Protein AF-A0A364MS53-F1 (afdb_monomer)

Nearest PDB structures (foldseek):
  3zxp-assembly1_B  TM=2.705E-01  e=4.099E-01  Homo sapiens
  6qyb-assembly1_A  TM=4.727E-01  e=3.749E+00  Streptomyces lividans 1326
  7obq-assembly1_u  TM=2.825E-01  e=5.381E+00  Canis lupus familiaris

Mean predicted aligned error: 11.38 Å

pLDDT: mean 73.8, std 16.92, range [27.41, 96.0]

Radius of gyration: 19.87 Å; Cα contacts (8 Å, |Δi|>4): 181; chains: 1; bounding box: 49×47×52 Å

Secondary structure (DSSP, 8-state):
-GGGGTSTTTTHHHHHHHHHHH----HHHHHHHHHHHHHHTTTTSHHHHHHH-SSHHHHHHHHHHHHHHHHHHHHHHHHTTPPPSS-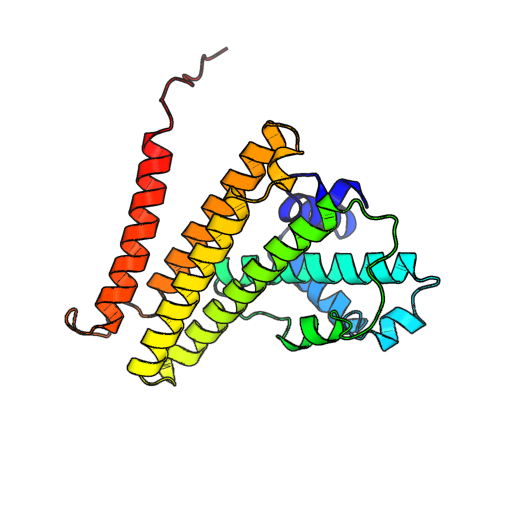THHHHTT--SSS--S-TTS-HHHHHHHHHHHHHHHHHHHHHHHHHHGGGS-HHHHHHHHHHHHHHHHHHHHHHHH-TTGGGS-HHHHHHHHHHHHHHHHHHHHHHHTSS-GGGS-TTSHHHHHHHHHHHHHHHHHHHHHHTS-S-------

Organism: Stemphylium lycopersici (NCBI:txid183478)

Structure (mmCIF, N/CA/C/O backbone):
data_AF-A0A364MS53-F1
#
_entry.id   AF-A0A364MS53-F1
#
loop_
_atom_site.group_PDB
_atom_site.id
_atom_site.type_symbol
_atom_site.label_atom_id
_atom_site.label_alt_id
_atom_site.label_comp_id
_atom_site.label_asym_id
_atom_site.label_entity_id
_atom_site.label_seq_id
_atom_site.pdbx_PDB_ins_code
_atom_site.Cartn_x
_atom_site.Cartn_y
_atom_site.Cartn_z
_atom_site.occupancy
_atom_site.B_iso_or_equiv
_atom_site.auth_seq_id
_atom_site.auth_comp_id
_atom_site.auth_asym_id
_atom_site.auth_atom_id
_atom_site.pdbx_PDB_model_num
ATOM 1 N N . MET A 1 1 ? 10.919 2.319 -20.430 1.00 33.06 1 MET A N 1
ATOM 2 C CA . MET A 1 1 ? 10.516 2.071 -19.022 1.00 33.06 1 MET A CA 1
ATOM 3 C C . MET A 1 1 ? 10.807 3.227 -18.056 1.00 33.06 1 MET A C 1
ATOM 5 O O . MET A 1 1 ? 10.171 3.265 -17.013 1.00 33.06 1 MET A O 1
ATOM 9 N N . ALA A 1 2 ? 11.671 4.202 -18.381 1.00 27.41 2 ALA A N 1
ATOM 10 C CA . ALA A 1 2 ? 11.909 5.382 -17.529 1.00 27.41 2 ALA A CA 1
ATOM 11 C C . ALA A 1 2 ? 10.668 6.287 -17.316 1.00 27.41 2 ALA A C 1
ATOM 13 O O . ALA A 1 2 ? 10.575 6.973 -16.306 1.00 27.41 2 ALA A O 1
ATOM 14 N N . LEU A 1 3 ? 9.684 6.228 -18.222 1.00 32.22 3 LEU A N 1
ATOM 15 C CA . LEU A 1 3 ? 8.417 6.974 -18.150 1.00 32.22 3 LEU A CA 1
ATOM 16 C C . LEU A 1 3 ? 7.393 6.411 -17.145 1.00 32.22 3 LEU A C 1
ATOM 18 O O . LEU A 1 3 ? 6.497 7.131 -16.722 1.00 32.22 3 LEU A O 1
ATOM 22 N N . LEU A 1 4 ? 7.531 5.149 -16.718 1.00 39.56 4 LEU A N 1
ATOM 23 C CA . LEU A 1 4 ? 6.570 4.507 -15.806 1.00 39.56 4 LEU A CA 1
ATOM 24 C C . LEU A 1 4 ? 6.715 4.955 -14.349 1.00 39.56 4 LEU A C 1
ATOM 26 O O . LEU A 1 4 ? 5.934 4.535 -13.508 1.00 39.56 4 LEU A O 1
ATOM 30 N N . LEU A 1 5 ? 7.717 5.773 -14.030 1.00 40.44 5 LEU A N 1
ATOM 31 C CA . LEU A 1 5 ? 7.972 6.230 -12.661 1.00 40.44 5 LEU A CA 1
ATOM 32 C C . LEU A 1 5 ? 7.772 7.734 -12.477 1.00 40.44 5 LEU A C 1
ATOM 34 O O . LEU A 1 5 ? 7.886 8.222 -11.357 1.00 40.44 5 LEU A O 1
ATOM 38 N N . THR A 1 6 ? 7.494 8.458 -13.563 1.00 38.25 6 THR A N 1
ATOM 39 C CA . THR A 1 6 ? 7.220 9.900 -13.560 1.00 38.25 6 THR A CA 1
ATOM 40 C C . THR A 1 6 ? 5.748 10.224 -13.822 1.00 38.25 6 THR A C 1
ATOM 42 O O . THR A 1 6 ? 5.336 11.363 -13.609 1.00 38.25 6 THR A O 1
ATOM 45 N N . GLN A 1 7 ? 4.934 9.249 -14.243 1.00 40.12 7 GLN A N 1
ATOM 46 C CA . GLN A 1 7 ? 3.496 9.435 -14.448 1.00 40.12 7 GLN A CA 1
ATOM 47 C C . GLN A 1 7 ? 2.660 8.962 -13.258 1.00 40.12 7 GLN A C 1
ATOM 49 O O . GLN A 1 7 ? 2.960 7.973 -12.596 1.00 40.12 7 GLN A O 1
ATOM 54 N N . ALA A 1 8 ? 1.602 9.724 -12.997 1.00 45.00 8 ALA A N 1
ATOM 55 C CA . ALA A 1 8 ? 0.791 9.682 -11.788 1.00 45.00 8 ALA A CA 1
ATOM 56 C C . ALA A 1 8 ? -0.105 8.440 -11.647 1.00 45.00 8 ALA A C 1
ATOM 58 O O . ALA A 1 8 ? -0.487 8.115 -10.530 1.00 45.00 8 ALA A O 1
ATOM 59 N N . ASP A 1 9 ? -0.331 7.688 -12.724 1.00 46.81 9 ASP A N 1
ATOM 60 C CA . ASP A 1 9 ? -1.195 6.503 -12.736 1.00 46.81 9 ASP A CA 1
ATOM 61 C C . ASP A 1 9 ? -0.411 5.215 -12.955 1.00 46.81 9 ASP A C 1
ATOM 63 O O . ASP A 1 9 ? -0.826 4.315 -13.663 1.00 46.81 9 ASP A O 1
ATOM 67 N N . THR A 1 10 ? 0.744 5.056 -12.316 1.00 54.16 10 THR A N 1
ATOM 68 C CA . THR A 1 10 ? 1.588 3.856 -12.490 1.00 54.16 10 THR A CA 1
ATOM 69 C C . THR A 1 10 ? 0.879 2.517 -12.259 1.00 54.16 10 THR A C 1
ATOM 71 O O . THR A 1 10 ? 1.421 1.493 -12.638 1.00 54.16 10 THR A O 1
ATOM 74 N N . VAL A 1 11 ? -0.274 2.506 -11.582 1.00 48.53 11 VAL A N 1
ATOM 75 C CA . VAL A 1 11 ? -1.070 1.298 -11.328 1.00 48.53 11 VAL A CA 1
ATOM 76 C C . VAL A 1 11 ? -2.100 1.112 -12.434 1.00 48.53 11 VAL A C 1
ATOM 78 O O . VAL A 1 11 ? -2.107 0.078 -13.090 1.00 48.53 11 VAL A O 1
ATOM 81 N N . GLU A 1 12 ? -2.918 2.131 -12.691 1.00 42.78 12 GLU A N 1
ATOM 82 C CA . GLU A 1 12 ? -3.954 2.093 -13.719 1.00 42.78 12 GLU A CA 1
ATOM 83 C C . GLU A 1 12 ? -3.362 2.139 -15.130 1.00 42.78 12 GLU A C 1
ATOM 85 O O . GLU A 1 12 ? -3.735 1.316 -15.943 1.00 42.78 12 GLU A O 1
ATOM 90 N N . SER A 1 13 ? -2.348 2.959 -15.415 1.00 51.47 13 SER A N 1
ATOM 91 C CA . SER A 1 13 ? -1.567 2.917 -16.660 1.00 51.47 13 SER A CA 1
ATOM 92 C C . SER A 1 13 ? -0.803 1.605 -16.849 1.00 51.47 13 SER A C 1
ATOM 94 O O . SER A 1 13 ? -0.694 1.138 -17.977 1.00 51.47 13 SER A O 1
ATOM 96 N N . PHE A 1 14 ? -0.280 0.984 -15.784 1.00 57.78 14 PHE A N 1
ATOM 97 C CA . PHE A 1 14 ? 0.359 -0.337 -15.885 1.00 57.78 14 PHE A CA 1
ATOM 98 C C . PHE A 1 14 ? -0.672 -1.419 -16.191 1.00 57.78 14 PHE A C 1
ATOM 100 O O . PHE A 1 14 ? -0.449 -2.231 -17.086 1.00 57.78 14 PHE A O 1
ATOM 107 N N . PHE A 1 15 ? -1.818 -1.398 -15.507 1.00 56.72 15 PHE A N 1
ATOM 108 C CA . PHE A 1 15 ? -2.914 -2.315 -15.785 1.00 56.72 15 PHE A CA 1
ATOM 109 C C . PHE A 1 15 ? -3.565 -2.059 -17.134 1.00 56.72 15 PHE A C 1
ATOM 111 O O . PHE A 1 15 ? -3.861 -3.028 -17.802 1.00 56.72 15 PHE A O 1
ATOM 118 N N . LEU A 1 16 ? -3.738 -0.817 -17.578 1.00 53.19 16 LEU A N 1
ATOM 119 C CA . LEU A 1 16 ? -4.253 -0.470 -18.904 1.00 53.19 16 LEU A CA 1
ATOM 120 C C . LEU A 1 16 ? -3.278 -0.918 -19.994 1.00 53.19 16 LEU A C 1
ATOM 122 O O . LEU A 1 16 ? -3.695 -1.563 -20.949 1.00 53.19 16 LEU A O 1
ATOM 126 N N . TYR A 1 17 ? -1.977 -0.678 -19.814 1.00 59.78 17 TYR A N 1
ATOM 127 C CA . TYR A 1 17 ? -0.942 -1.171 -20.724 1.00 59.78 17 TYR A CA 1
ATOM 128 C C . TYR A 1 17 ? -0.924 -2.705 -20.790 1.00 59.78 17 TYR A C 1
ATOM 130 O O . TYR A 1 17 ? -0.857 -3.295 -21.866 1.00 59.78 17 TYR A O 1
ATOM 138 N N . LEU A 1 18 ? -1.022 -3.387 -19.647 1.00 58.25 18 LEU A N 1
ATOM 139 C CA . LEU A 1 18 ? -1.103 -4.847 -19.610 1.00 58.25 18 LEU A CA 1
ATOM 140 C C . LEU A 1 18 ? -2.446 -5.377 -20.116 1.00 58.25 18 LEU A C 1
ATOM 142 O O . LEU A 1 18 ? -2.448 -6.409 -20.776 1.00 58.25 18 LEU A O 1
ATOM 146 N N . ALA A 1 19 ? -3.562 -4.698 -19.862 1.00 56.03 19 ALA A N 1
ATOM 147 C CA . ALA A 1 19 ? -4.896 -5.010 -20.380 1.00 56.03 19 ALA A CA 1
ATOM 148 C C . ALA A 1 19 ? -4.886 -4.988 -21.902 1.00 56.03 19 ALA A C 1
ATOM 150 O O . ALA A 1 19 ? -5.358 -5.926 -22.538 1.00 56.03 19 ALA A O 1
ATOM 151 N N . GLU A 1 20 ? -4.274 -3.954 -22.477 1.00 58.41 20 GLU A N 1
ATOM 152 C CA . GLU A 1 20 ? -4.077 -3.812 -23.915 1.00 58.41 20 GLU A CA 1
ATOM 153 C C . GLU A 1 20 ? -3.234 -4.967 -24.477 1.00 58.41 20 GLU A C 1
ATOM 155 O O . GLU A 1 20 ? -3.551 -5.517 -25.529 1.00 58.41 20 GLU A O 1
ATOM 160 N N . LYS A 1 21 ? -2.190 -5.400 -23.756 1.00 58.19 21 LYS A N 1
ATOM 161 C CA . LYS A 1 21 ? -1.308 -6.498 -24.194 1.00 58.19 21 LYS A CA 1
ATOM 162 C C . LYS A 1 21 ? -1.849 -7.905 -23.940 1.00 58.19 21 LYS A C 1
ATOM 164 O O . LYS A 1 21 ? -1.470 -8.823 -24.658 1.00 58.19 21 LYS A O 1
ATOM 169 N N . THR A 1 22 ? -2.707 -8.092 -22.941 1.00 54.53 22 THR A N 1
ATOM 170 C CA . THR A 1 22 ? -3.202 -9.412 -22.500 1.00 54.53 22 THR A CA 1
ATOM 171 C C . THR A 1 22 ? -4.686 -9.633 -22.796 1.00 54.53 22 THR A C 1
ATOM 173 O O . THR A 1 22 ? -5.200 -10.719 -22.550 1.00 54.53 22 THR A O 1
ATOM 176 N N . SER A 1 23 ? -5.384 -8.626 -23.336 1.00 59.06 23 SER A N 1
ATOM 177 C CA . SER A 1 23 ? -6.840 -8.614 -23.565 1.00 59.06 23 SER A CA 1
ATOM 178 C C . SER A 1 23 ? -7.694 -8.843 -22.306 1.00 59.06 23 SER A C 1
ATOM 180 O O . SER A 1 23 ? -8.895 -9.104 -22.401 1.00 59.06 23 SER A O 1
ATOM 182 N N . LEU A 1 24 ? -7.107 -8.730 -21.111 1.00 57.25 24 LEU A N 1
ATOM 183 C CA . LEU A 1 24 ? -7.812 -8.861 -19.838 1.00 57.25 24 LEU A CA 1
ATOM 184 C C . LEU A 1 24 ? -8.406 -7.506 -19.443 1.00 57.25 24 LEU A C 1
ATOM 186 O O . LEU A 1 24 ? -7.684 -6.530 -19.288 1.00 57.25 24 LEU A O 1
ATOM 190 N N . LYS A 1 25 ? -9.729 -7.437 -19.260 1.00 60.59 25 LYS A N 1
ATOM 191 C CA . LYS A 1 25 ? -10.441 -6.174 -18.973 1.00 60.59 25 LYS A CA 1
ATOM 192 C C . LYS A 1 25 ? -10.608 -5.861 -17.480 1.00 60.59 25 LYS A C 1
ATOM 194 O O . LYS A 1 25 ? -11.044 -4.768 -17.140 1.00 60.59 25 LYS A O 1
ATOM 199 N N . ALA A 1 26 ? -10.289 -6.803 -16.591 1.00 71.56 26 ALA A N 1
ATOM 200 C CA . ALA A 1 26 ? -10.480 -6.652 -15.148 1.00 71.56 26 ALA A CA 1
ATOM 201 C C . ALA A 1 26 ? -9.133 -6.410 -14.430 1.00 71.56 26 ALA A C 1
ATOM 203 O O . ALA A 1 26 ? -8.281 -7.304 -14.457 1.00 71.56 26 ALA A O 1
ATOM 204 N N . PRO A 1 27 ? -8.939 -5.268 -13.734 1.00 70.81 27 PRO A N 1
ATOM 205 C CA . PRO A 1 27 ? -7.700 -4.948 -13.009 1.00 70.81 27 PRO A CA 1
ATOM 206 C C . PRO A 1 27 ? -7.255 -6.033 -12.018 1.00 70.81 27 PRO A C 1
ATOM 208 O O . PRO A 1 27 ? -6.072 -6.348 -11.927 1.00 70.81 27 PRO A O 1
ATOM 211 N N . HIS A 1 28 ? -8.206 -6.668 -11.326 1.00 74.19 28 HIS A N 1
ATOM 212 C CA . HIS A 1 28 ? -7.922 -7.783 -10.422 1.00 74.19 28 HIS A CA 1
ATOM 213 C C . HIS A 1 28 ? -7.354 -9.011 -11.158 1.00 74.19 28 HIS A C 1
ATOM 215 O O . HIS A 1 28 ? -6.360 -9.588 -10.720 1.00 74.19 28 HIS A O 1
ATOM 221 N N . ALA A 1 29 ? -7.942 -9.387 -12.300 1.00 77.38 29 ALA A N 1
ATOM 222 C CA . ALA A 1 29 ? -7.478 -10.523 -13.098 1.00 77.38 29 ALA A CA 1
ATOM 223 C C . ALA A 1 29 ? -6.080 -10.271 -13.682 1.00 77.38 29 ALA A C 1
ATOM 225 O O . ALA A 1 29 ? -5.251 -11.177 -13.719 1.00 77.38 29 ALA A O 1
ATOM 226 N N . LEU A 1 30 ? -5.802 -9.028 -14.081 1.00 79.38 30 LEU A N 1
ATOM 227 C CA . LEU A 1 30 ? -4.478 -8.598 -14.526 1.00 79.38 30 LEU A CA 1
ATOM 228 C C . LEU A 1 30 ? -3.438 -8.703 -13.417 1.00 79.38 30 LEU A C 1
ATOM 230 O O . LEU A 1 30 ? -2.373 -9.277 -13.631 1.00 79.38 30 LEU A O 1
ATOM 234 N N . LEU A 1 31 ? -3.750 -8.189 -12.226 1.00 82.12 31 LEU A N 1
ATOM 235 C CA . LEU A 1 31 ? -2.864 -8.294 -11.072 1.00 82.12 31 LEU A CA 1
ATOM 236 C C . LEU A 1 31 ? -2.560 -9.754 -10.745 1.00 82.12 31 LEU A C 1
ATOM 238 O O . LEU A 1 31 ? -1.394 -10.118 -10.600 1.00 82.12 31 LEU A O 1
ATOM 242 N N . LEU A 1 32 ? -3.595 -10.594 -10.696 1.00 81.50 32 LEU A N 1
ATOM 243 C CA . LEU A 1 32 ? -3.448 -12.019 -10.431 1.00 81.50 32 LEU A CA 1
ATOM 244 C C . LEU A 1 32 ? -2.590 -12.709 -11.501 1.00 81.50 32 LEU A C 1
ATOM 246 O O . LEU A 1 32 ? -1.709 -13.495 -11.159 1.00 81.50 32 LEU A O 1
ATOM 250 N N . ALA A 1 33 ? -2.786 -12.379 -12.780 1.00 81.38 33 ALA A N 1
ATOM 251 C CA . ALA A 1 33 ? -1.977 -12.904 -13.876 1.00 81.38 33 ALA A CA 1
ATOM 252 C C . ALA A 1 33 ? -0.508 -12.460 -13.776 1.00 81.38 33 ALA A C 1
ATOM 254 O O . ALA A 1 33 ? 0.392 -13.284 -13.946 1.00 81.38 33 ALA A O 1
ATOM 255 N N . CYS A 1 34 ? -0.237 -11.192 -13.452 1.00 83.06 34 CYS A N 1
ATOM 256 C CA . CYS A 1 34 ? 1.124 -10.682 -13.265 1.00 83.06 34 CYS A CA 1
ATOM 257 C C . CYS A 1 34 ? 1.829 -11.359 -12.088 1.00 83.06 34 CYS A C 1
ATOM 259 O O . CYS A 1 34 ? 2.954 -11.838 -12.231 1.00 83.06 34 CYS A O 1
ATOM 261 N N . VAL A 1 35 ? 1.156 -11.437 -10.939 1.00 83.81 35 VAL A N 1
ATOM 262 C CA . VAL A 1 35 ? 1.663 -12.100 -9.731 1.00 83.81 35 VAL A CA 1
ATOM 263 C C . VAL A 1 35 ? 1.893 -13.590 -9.987 1.00 83.81 35 VAL A C 1
ATOM 265 O O . VAL A 1 35 ? 2.959 -14.116 -9.661 1.00 83.81 35 VAL A O 1
ATOM 268 N N . GLY A 1 36 ? 0.931 -14.267 -10.616 1.00 81.50 36 GLY A N 1
ATOM 269 C CA . GLY A 1 36 ? 1.019 -15.681 -10.975 1.00 81.50 36 GLY A CA 1
ATOM 270 C C . GLY A 1 36 ? 2.153 -15.963 -11.960 1.00 81.50 36 GLY A C 1
ATOM 271 O O . GLY A 1 36 ? 2.914 -16.911 -11.765 1.00 81.50 36 GLY A O 1
ATOM 272 N N . THR A 1 37 ? 2.341 -15.102 -12.963 1.00 84.00 37 THR A N 1
ATOM 273 C CA . THR A 1 37 ? 3.443 -15.211 -13.933 1.00 84.00 37 THR A CA 1
ATOM 274 C C . THR A 1 37 ? 4.793 -15.007 -13.251 1.00 84.00 37 THR A C 1
ATOM 276 O O . THR A 1 37 ? 5.683 -15.845 -13.384 1.00 84.00 37 THR A O 1
ATOM 279 N N . ALA A 1 38 ? 4.940 -13.942 -12.457 1.00 84.12 38 ALA A N 1
ATOM 280 C CA . ALA A 1 38 ? 6.167 -13.661 -11.714 1.00 84.12 38 ALA A CA 1
ATOM 281 C C . ALA A 1 38 ? 6.527 -14.787 -10.726 1.00 84.12 38 ALA A C 1
ATOM 283 O O . ALA A 1 38 ? 7.704 -15.100 -10.527 1.00 84.12 38 ALA A O 1
ATOM 284 N N . SER A 1 39 ? 5.517 -15.420 -10.126 1.00 81.81 39 SER A N 1
ATOM 285 C CA . SER A 1 39 ? 5.695 -16.556 -9.217 1.00 81.81 39 SER A CA 1
ATOM 286 C C . SER A 1 39 ? 6.081 -17.833 -9.966 1.00 81.81 39 SER A C 1
ATOM 288 O O . SER A 1 39 ? 7.029 -18.504 -9.565 1.00 81.81 39 SER A O 1
ATOM 290 N N . SER A 1 40 ? 5.418 -18.128 -11.089 1.00 81.62 40 SER A N 1
ATOM 291 C CA . SER A 1 40 ? 5.688 -19.306 -11.931 1.00 81.62 40 SER A CA 1
ATOM 292 C C . SER A 1 40 ? 7.092 -19.272 -12.531 1.00 81.62 40 SER A C 1
ATOM 294 O O . SER A 1 40 ? 7.804 -20.273 -12.525 1.00 81.62 40 SER A O 1
ATOM 296 N N . LEU A 1 41 ? 7.518 -18.091 -12.979 1.00 82.69 41 LEU A N 1
ATOM 297 C CA . LEU A 1 41 ? 8.870 -17.840 -13.471 1.00 82.69 41 LEU A CA 1
ATOM 298 C C . LEU A 1 41 ? 9.895 -17.671 -12.341 1.00 82.69 41 LEU A C 1
ATOM 300 O O . LEU A 1 41 ? 11.075 -17.490 -12.617 1.00 82.69 41 LEU A O 1
ATOM 304 N N . LYS A 1 42 ? 9.464 -17.710 -11.072 1.00 82.81 42 LYS A N 1
ATOM 305 C CA . LYS A 1 42 ? 10.313 -17.539 -9.884 1.00 82.81 42 LYS A CA 1
ATOM 306 C C . LYS A 1 42 ? 11.194 -16.283 -9.942 1.00 82.81 42 LYS A C 1
ATOM 308 O O . LYS A 1 42 ? 12.297 -16.273 -9.408 1.00 82.81 42 LYS A O 1
ATOM 313 N N . VAL A 1 43 ? 10.687 -15.202 -10.541 1.00 79.69 43 VAL A N 1
ATOM 314 C CA . VAL A 1 43 ? 11.425 -13.938 -10.777 1.00 79.69 43 VAL A CA 1
ATOM 315 C C . VAL A 1 43 ? 11.775 -13.216 -9.468 1.00 79.69 43 VAL A C 1
ATOM 317 O O . VAL A 1 43 ? 12.650 -12.358 -9.413 1.00 79.69 43 VAL A O 1
ATOM 320 N N . HIS A 1 44 ? 11.103 -13.586 -8.379 1.00 74.75 44 HIS A N 1
ATOM 321 C CA . HIS A 1 44 ? 11.424 -13.142 -7.027 1.00 74.75 44 HIS A CA 1
ATOM 322 C C . HIS A 1 44 ? 12.718 -13.765 -6.477 1.00 74.75 44 HIS A C 1
ATOM 324 O O . HIS A 1 44 ? 13.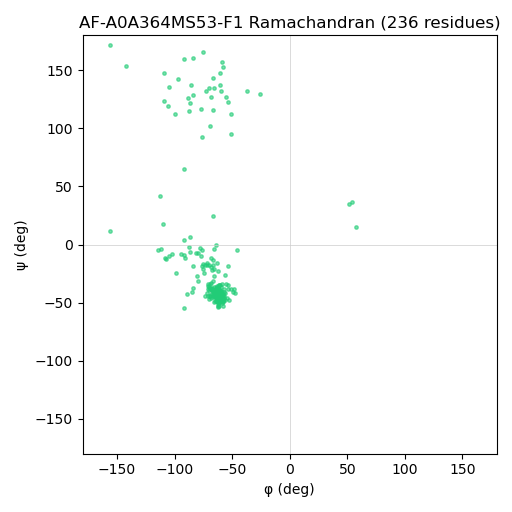275 -13.250 -5.509 1.00 74.75 44 HIS A O 1
ATOM 330 N N . LEU A 1 45 ? 13.205 -14.865 -7.064 1.00 79.12 45 LEU A N 1
ATOM 331 C CA . LEU A 1 45 ? 14.462 -15.499 -6.685 1.00 79.12 45 LEU A CA 1
ATOM 332 C C . LEU A 1 45 ? 15.613 -14.863 -7.461 1.00 79.12 45 LEU A C 1
ATOM 334 O O . LEU A 1 45 ? 15.742 -15.036 -8.673 1.00 79.12 45 LEU A O 1
ATOM 338 N N . ARG A 1 46 ? 16.517 -14.196 -6.741 1.00 77.38 46 ARG A N 1
ATOM 339 C CA . ARG A 1 46 ? 17.675 -13.513 -7.334 1.00 77.38 46 ARG A CA 1
ATOM 340 C C . ARG A 1 46 ? 18.551 -14.433 -8.192 1.00 77.38 46 ARG A C 1
ATOM 342 O O . ARG A 1 46 ? 19.100 -13.983 -9.192 1.00 77.38 46 ARG A O 1
ATOM 349 N N . SER A 1 47 ? 18.669 -15.713 -7.829 1.00 79.44 47 SER A N 1
ATOM 350 C CA . SER A 1 47 ? 19.403 -16.723 -8.607 1.00 79.44 47 SER A CA 1
ATOM 351 C C . SER A 1 47 ? 18.790 -16.960 -9.989 1.00 79.44 47 SER A C 1
ATOM 353 O O . SER A 1 47 ? 19.523 -17.032 -10.973 1.00 79.44 47 SER A O 1
ATOM 355 N N . VAL A 1 48 ? 17.460 -17.023 -10.073 1.00 80.38 48 VAL A N 1
ATOM 356 C CA . VAL A 1 48 ? 16.722 -17.203 -11.330 1.00 80.38 48 VAL A CA 1
ATOM 357 C C . VAL A 1 48 ? 16.851 -15.956 -12.196 1.00 80.38 48 VAL A C 1
ATOM 359 O O . VAL A 1 48 ? 17.166 -16.061 -13.381 1.00 80.38 48 VAL A O 1
ATOM 362 N N . THR A 1 49 ? 16.704 -14.773 -11.600 1.00 77.94 49 THR A N 1
ATOM 363 C CA . THR A 1 49 ? 16.867 -13.498 -12.307 1.00 77.94 49 THR A CA 1
ATOM 364 C C . THR A 1 49 ? 18.288 -13.335 -12.843 1.00 77.94 49 THR A C 1
ATOM 366 O O . THR A 1 49 ? 18.465 -13.007 -14.011 1.00 77.94 49 THR A O 1
ATOM 369 N N . ARG A 1 50 ? 19.313 -13.657 -12.042 1.00 81.81 50 ARG A N 1
ATOM 370 C CA . ARG A 1 50 ? 20.720 -13.615 -12.473 1.00 81.81 50 ARG A CA 1
ATOM 371 C C . ARG A 1 50 ? 21.013 -14.583 -13.622 1.00 81.81 50 ARG A C 1
ATOM 373 O O . ARG A 1 50 ? 21.789 -14.240 -14.501 1.00 81.81 50 ARG A O 1
ATOM 380 N N . ALA A 1 51 ? 20.409 -15.771 -13.617 1.00 82.44 51 ALA A N 1
ATOM 381 C CA . ALA A 1 51 ? 20.583 -16.751 -14.689 1.00 82.44 51 ALA A CA 1
ATOM 382 C C . ALA A 1 51 ? 19.833 -16.378 -15.983 1.00 82.44 51 ALA A C 1
ATOM 384 O O . ALA A 1 51 ? 20.217 -16.827 -17.058 1.00 82.44 51 ALA A O 1
ATOM 385 N N . SER A 1 52 ? 18.766 -15.578 -15.878 1.00 80.69 52 SER A N 1
ATOM 386 C CA . SER A 1 52 ? 17.874 -15.254 -17.002 1.00 80.69 52 SER A CA 1
ATOM 387 C C . SER A 1 52 ? 18.173 -13.897 -17.651 1.00 80.69 52 SER A C 1
ATOM 389 O O . SER A 1 52 ? 17.826 -13.682 -18.810 1.00 80.69 52 SER A O 1
ATOM 391 N N . CYS A 1 53 ? 18.790 -12.964 -16.922 1.00 80.81 53 CYS A N 1
ATOM 392 C CA . CYS A 1 53 ? 19.145 -11.641 -17.432 1.00 80.81 53 CYS A CA 1
ATOM 393 C C . CYS A 1 53 ? 20.503 -11.661 -18.144 1.00 80.81 53 CYS A C 1
ATOM 395 O O . CYS A 1 53 ? 21.475 -12.222 -17.648 1.00 80.81 53 CYS A O 1
ATOM 397 N N . SER A 1 54 ? 20.590 -10.984 -19.290 1.00 82.75 54 SER A N 1
ATOM 398 C CA . SER A 1 54 ? 21.822 -10.891 -20.085 1.00 82.75 54 SER A CA 1
ATOM 399 C C . SER A 1 54 ? 22.856 -9.934 -19.483 1.00 82.75 54 SER A C 1
ATOM 401 O O . SER A 1 54 ? 24.034 -10.016 -19.818 1.00 82.75 54 SER A O 1
ATOM 403 N N . ASN A 1 55 ? 22.429 -8.997 -18.630 1.00 81.81 55 ASN A N 1
ATOM 404 C CA . ASN A 1 55 ? 23.303 -8.028 -17.972 1.00 81.81 55 ASN A CA 1
ATOM 405 C C . ASN A 1 55 ? 22.689 -7.482 -16.664 1.00 81.81 55 ASN A C 1
ATOM 407 O O . ASN A 1 55 ? 21.517 -7.713 -16.348 1.00 81.81 55 ASN A O 1
ATOM 411 N N . ASN A 1 56 ? 23.493 -6.719 -15.917 1.00 79.38 56 ASN A N 1
ATOM 412 C CA . ASN A 1 56 ? 23.087 -6.105 -14.648 1.00 79.38 56 ASN A CA 1
ATOM 413 C C . ASN A 1 56 ? 21.990 -5.041 -14.810 1.00 79.38 56 ASN A C 1
ATOM 415 O O . ASN A 1 56 ? 21.206 -4.826 -13.889 1.00 79.38 56 ASN A O 1
ATOM 419 N N . GLU A 1 57 ? 21.904 -4.386 -15.968 1.00 78.06 57 GLU A N 1
ATOM 420 C CA . GLU A 1 57 ? 20.862 -3.391 -16.232 1.00 78.06 57 GLU A CA 1
ATOM 421 C C . GLU A 1 57 ? 19.480 -4.049 -16.335 1.00 78.06 57 GLU A C 1
ATOM 423 O O . GLU A 1 57 ? 18.530 -3.607 -15.691 1.00 78.06 57 GLU A O 1
ATOM 428 N N . GLN A 1 58 ? 19.372 -5.149 -17.082 1.00 74.81 58 GLN A N 1
ATOM 429 C CA . GLN A 1 58 ? 18.155 -5.954 -17.165 1.00 74.81 58 GLN A CA 1
ATOM 430 C C . GLN A 1 58 ? 17.768 -6.504 -15.793 1.00 74.81 58 GLN A C 1
ATOM 432 O O . GLN A 1 58 ? 16.599 -6.447 -15.420 1.00 74.81 58 GLN A O 1
ATOM 437 N N . MET A 1 59 ? 18.745 -6.969 -15.010 1.00 76.94 59 MET A N 1
ATOM 438 C CA . MET A 1 59 ? 18.503 -7.423 -13.641 1.00 76.94 59 MET A CA 1
ATOM 439 C C . MET A 1 59 ? 17.917 -6.302 -12.769 1.00 76.94 59 MET A C 1
ATOM 441 O O . MET A 1 59 ? 16.891 -6.504 -12.123 1.00 76.94 59 MET A O 1
ATOM 445 N N . ALA A 1 60 ? 18.497 -5.098 -12.813 1.00 74.44 60 ALA A N 1
ATOM 446 C CA . ALA A 1 60 ? 17.995 -3.939 -12.077 1.00 74.44 60 ALA A CA 1
ATOM 447 C C . ALA A 1 60 ? 16.581 -3.521 -12.528 1.00 74.44 60 ALA A C 1
ATOM 449 O O . ALA A 1 60 ? 15.745 -3.146 -11.703 1.00 74.44 60 ALA A O 1
ATOM 450 N N . GLN A 1 61 ? 16.279 -3.612 -13.827 1.00 76.00 61 GLN A N 1
ATOM 451 C CA . GLN A 1 61 ? 14.937 -3.352 -14.357 1.00 76.00 61 GLN A CA 1
ATOM 452 C C . GLN A 1 61 ? 13.914 -4.380 -13.860 1.00 76.00 61 GLN A C 1
ATOM 454 O O . GLN A 1 61 ? 12.804 -3.998 -13.485 1.00 76.00 61 GLN A O 1
ATOM 459 N N . VAL A 1 62 ? 14.286 -5.661 -13.810 1.00 78.50 62 VAL A N 1
ATOM 460 C CA . VAL A 1 62 ? 13.431 -6.726 -13.273 1.00 78.50 62 VAL A CA 1
ATOM 461 C C . VAL A 1 62 ? 13.190 -6.526 -11.777 1.00 78.50 62 VAL A C 1
ATOM 463 O O . VAL A 1 62 ? 12.038 -6.512 -11.352 1.00 78.50 62 VAL A O 1
ATOM 466 N N . GLU A 1 63 ? 14.233 -6.286 -10.979 1.00 78.31 63 GLU A N 1
ATOM 467 C CA . GLU A 1 63 ? 14.093 -6.004 -9.541 1.00 78.31 63 GLU A CA 1
ATOM 468 C C . GLU A 1 63 ? 13.171 -4.804 -9.290 1.00 78.31 63 GLU A C 1
ATOM 470 O O . GLU A 1 63 ? 12.299 -4.831 -8.416 1.00 78.31 63 GLU A O 1
ATOM 475 N N . ARG A 1 64 ? 13.309 -3.757 -10.106 1.00 78.81 64 ARG A N 1
ATOM 476 C CA . ARG A 1 64 ? 12.443 -2.584 -10.054 1.00 78.81 64 ARG A CA 1
ATOM 477 C C . ARG A 1 64 ? 10.990 -2.913 -10.382 1.00 78.81 64 ARG A C 1
ATOM 479 O O . ARG A 1 64 ? 10.101 -2.488 -9.645 1.00 78.81 64 ARG A O 1
ATOM 486 N N . ALA A 1 65 ? 10.744 -3.652 -11.461 1.00 81.25 65 ALA A N 1
ATOM 487 C CA . ALA A 1 65 ? 9.402 -4.077 -11.845 1.00 81.25 65 ALA A CA 1
ATOM 488 C C . ALA A 1 65 ? 8.755 -4.931 -10.744 1.00 81.25 65 ALA A C 1
ATOM 490 O O . ALA A 1 65 ? 7.592 -4.719 -10.408 1.00 81.25 65 ALA A O 1
ATOM 491 N N . MET A 1 66 ? 9.528 -5.819 -10.112 1.00 82.44 66 MET A N 1
ATOM 492 C CA . MET A 1 66 ? 9.064 -6.644 -8.996 1.00 82.44 66 MET A CA 1
ATOM 493 C C . MET A 1 66 ? 8.699 -5.810 -7.763 1.00 82.44 66 MET A C 1
ATOM 495 O O . MET A 1 66 ? 7.666 -6.062 -7.146 1.00 82.44 66 MET A O 1
ATOM 499 N N . ARG A 1 67 ? 9.479 -4.773 -7.427 1.00 83.12 67 ARG A N 1
ATOM 500 C CA . ARG A 1 67 ? 9.126 -3.834 -6.345 1.00 83.12 67 ARG A CA 1
ATOM 501 C C . ARG A 1 67 ? 7.857 -3.043 -6.660 1.00 83.12 67 ARG A C 1
ATOM 503 O O . ARG A 1 67 ? 7.028 -2.867 -5.775 1.00 83.12 67 ARG A O 1
ATOM 510 N N . ILE A 1 68 ? 7.674 -2.593 -7.903 1.00 83.50 68 ILE A N 1
ATOM 511 C CA . ILE A 1 68 ? 6.437 -1.911 -8.322 1.00 83.50 68 ILE A CA 1
ATOM 512 C C . ILE A 1 68 ? 5.241 -2.859 -8.202 1.00 83.50 68 ILE A C 1
ATOM 514 O O . ILE A 1 68 ? 4.233 -2.482 -7.608 1.00 83.50 68 ILE A O 1
ATOM 518 N N . LEU A 1 69 ? 5.364 -4.088 -8.712 1.00 84.94 69 LEU A N 1
ATOM 519 C CA . LEU A 1 69 ? 4.310 -5.097 -8.633 1.00 84.94 69 LEU A CA 1
ATOM 520 C C . LEU A 1 69 ? 3.949 -5.418 -7.178 1.00 84.94 69 LEU A C 1
ATOM 522 O O . LEU A 1 69 ? 2.769 -5.487 -6.854 1.00 84.94 69 LEU A O 1
ATOM 526 N N . TYR A 1 70 ? 4.944 -5.535 -6.295 1.00 86.25 70 TYR A N 1
ATOM 527 C CA . TYR A 1 70 ? 4.730 -5.670 -4.855 1.00 86.25 70 TYR A CA 1
ATOM 528 C C . TYR A 1 70 ? 3.936 -4.487 -4.289 1.00 86.25 70 TYR A C 1
ATOM 530 O O . TYR A 1 70 ? 2.936 -4.692 -3.609 1.00 86.25 70 TYR A O 1
ATOM 538 N N . CYS A 1 71 ? 4.330 -3.247 -4.598 1.00 87.50 71 CYS A N 1
ATOM 539 C CA . CYS A 1 71 ? 3.624 -2.065 -4.104 1.00 87.50 71 CYS A CA 1
ATOM 540 C C . CYS A 1 71 ? 2.157 -2.028 -4.539 1.00 87.50 71 CYS A C 1
ATOM 542 O O . CYS A 1 71 ? 1.287 -1.734 -3.721 1.00 87.50 71 CYS A O 1
ATOM 544 N N . ILE A 1 72 ? 1.899 -2.346 -5.810 1.00 85.56 72 ILE A N 1
ATOM 545 C CA . ILE A 1 72 ? 0.552 -2.425 -6.381 1.00 85.56 72 ILE A CA 1
ATOM 546 C C . ILE A 1 72 ? -0.258 -3.516 -5.691 1.00 85.56 72 ILE A C 1
ATOM 548 O O . ILE A 1 72 ? -1.390 -3.286 -5.280 1.00 85.56 72 ILE A O 1
ATOM 552 N N . GLU A 1 73 ? 0.317 -4.708 -5.566 1.00 86.56 73 GLU A N 1
ATOM 553 C CA . GLU A 1 73 ? -0.378 -5.854 -5.002 1.00 86.56 73 GLU A CA 1
ATOM 554 C C . GLU A 1 73 ? -0.772 -5.614 -3.543 1.00 86.56 73 GLU A C 1
ATOM 556 O O . GLU A 1 73 ? -1.902 -5.919 -3.174 1.00 86.56 73 GLU A O 1
ATOM 561 N N . LYS A 1 74 ? 0.093 -4.994 -2.729 1.00 87.94 74 LYS A N 1
ATOM 562 C CA . LYS A 1 74 ? -0.221 -4.705 -1.320 1.00 87.94 74 LYS A CA 1
ATOM 563 C C . LYS A 1 74 ? -1.267 -3.622 -1.127 1.00 87.94 74 LYS A C 1
ATOM 565 O O . LYS A 1 74 ? -2.160 -3.812 -0.302 1.00 87.94 74 LYS A O 1
ATOM 570 N N . SER A 1 75 ? -1.183 -2.513 -1.861 1.00 86.94 75 SER A N 1
ATOM 571 C CA . SER A 1 75 ? -2.209 -1.470 -1.761 1.00 86.94 75 SER A CA 1
ATOM 572 C C . SER A 1 75 ? -3.563 -1.984 -2.257 1.00 86.94 75 SER A C 1
ATOM 574 O O . SER A 1 75 ? -4.589 -1.731 -1.629 1.00 86.94 75 SER A O 1
ATOM 576 N N . TYR A 1 76 ? -3.566 -2.785 -3.327 1.00 85.12 76 TYR A N 1
ATOM 577 C CA . TYR A 1 76 ? -4.777 -3.408 -3.852 1.00 85.12 76 TYR A CA 1
ATOM 578 C C . TYR A 1 76 ? -5.362 -4.443 -2.882 1.00 85.12 76 TYR A C 1
ATOM 580 O O . TYR A 1 76 ? -6.565 -4.431 -2.629 1.00 85.12 76 TYR A O 1
ATOM 588 N N . ALA A 1 77 ? -4.529 -5.310 -2.300 1.00 85.19 77 ALA A N 1
ATOM 589 C CA . ALA A 1 77 ? -4.973 -6.298 -1.320 1.00 85.19 77 ALA A CA 1
ATOM 590 C C . ALA A 1 77 ? -5.618 -5.636 -0.096 1.00 85.19 77 ALA A C 1
ATOM 592 O O . ALA A 1 77 ? -6.651 -6.109 0.373 1.00 85.19 77 ALA A O 1
ATOM 593 N N . LEU A 1 78 ? -5.063 -4.514 0.380 1.00 88.06 78 LEU A N 1
ATOM 594 C CA . LEU A 1 78 ? -5.653 -3.748 1.476 1.00 88.06 78 LEU A CA 1
ATOM 595 C C . LEU A 1 78 ? -7.042 -3.203 1.104 1.00 88.06 78 LEU A C 1
ATOM 597 O O . LEU A 1 78 ? -8.008 -3.507 1.808 1.00 88.06 78 LEU A O 1
ATOM 601 N N . ARG A 1 79 ? -7.138 -2.482 -0.026 1.00 85.56 79 ARG A N 1
ATOM 602 C CA . ARG A 1 79 ? -8.375 -1.869 -0.549 1.00 85.56 79 ARG A CA 1
ATOM 603 C C . ARG A 1 79 ? -9.518 -2.870 -0.680 1.00 85.56 79 ARG A C 1
ATOM 605 O O . ARG A 1 79 ? -10.637 -2.622 -0.242 1.00 85.56 79 ARG A O 1
ATOM 612 N N . TRP A 1 80 ? -9.225 -4.020 -1.279 1.00 82.06 80 TRP A N 1
ATOM 613 C CA . TRP A 1 80 ? -10.217 -5.061 -1.557 1.00 82.06 80 TRP A CA 1
ATOM 614 C C . TRP A 1 80 ? -10.342 -6.098 -0.444 1.00 82.06 80 TRP A C 1
ATOM 616 O O . TRP A 1 80 ? -11.095 -7.057 -0.587 1.00 82.06 80 TRP A O 1
ATOM 626 N N . GLN A 1 81 ? -9.616 -5.912 0.662 1.00 77.38 81 GLN A N 1
ATOM 627 C CA . GLN A 1 81 ? -9.593 -6.828 1.804 1.00 77.38 81 GLN A CA 1
ATOM 628 C C . GLN A 1 81 ? -9.260 -8.275 1.408 1.00 77.38 81 GLN A C 1
ATOM 630 O O . GLN A 1 81 ? -9.793 -9.235 1.960 1.00 77.38 81 GLN A O 1
ATOM 635 N N . MET A 1 82 ? -8.373 -8.430 0.430 1.00 74.56 82 MET A N 1
ATOM 636 C CA . MET A 1 82 ? -7.946 -9.725 -0.077 1.00 74.56 82 MET A CA 1
ATOM 637 C C . MET A 1 82 ? -6.702 -10.234 0.649 1.00 74.56 82 MET A C 1
ATOM 639 O O . MET A 1 82 ? -5.908 -9.461 1.190 1.00 74.56 82 MET A O 1
ATOM 643 N N . PHE A 1 83 ? -6.475 -11.547 0.576 1.00 69.31 83 PHE A N 1
ATOM 644 C CA . PHE A 1 83 ? -5.222 -12.128 1.036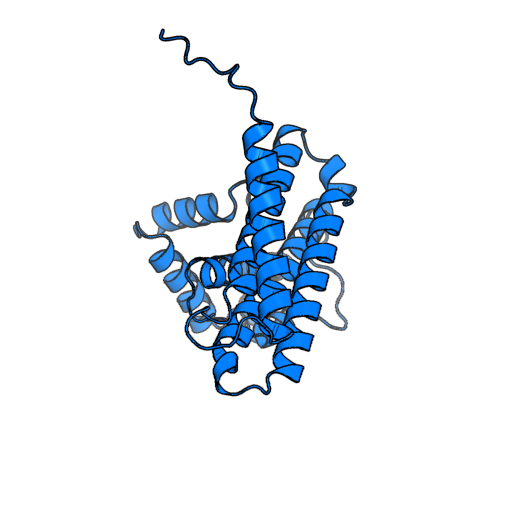 1.00 69.31 83 PHE A CA 1
ATOM 645 C C . PHE A 1 83 ? -4.057 -11.706 0.131 1.00 69.31 83 PHE A C 1
ATOM 647 O O . PHE A 1 83 ? -4.128 -11.908 -1.084 1.00 69.31 83 PHE A O 1
ATOM 654 N N . PRO A 1 84 ? -2.976 -11.152 0.707 1.00 69.94 84 PRO A N 1
ATOM 655 C CA . PRO A 1 84 ? -1.786 -10.828 -0.056 1.00 69.94 84 PRO A CA 1
ATOM 656 C C . PRO A 1 84 ? -1.111 -12.096 -0.595 1.00 69.94 84 PRO A C 1
ATOM 658 O O . PRO A 1 84 ? -0.885 -13.046 0.153 1.00 69.94 84 PRO A O 1
ATOM 661 N N . PHE A 1 85 ? -0.723 -12.085 -1.868 1.00 63.66 85 PHE A N 1
ATOM 662 C CA . PHE A 1 85 ? -0.092 -13.223 -2.543 1.00 63.66 85 PHE A CA 1
ATOM 663 C C . PHE A 1 85 ? 1.421 -13.296 -2.303 1.00 63.66 85 PHE A C 1
ATOM 665 O O . PHE A 1 85 ? 1.967 -14.385 -2.144 1.00 63.66 85 PHE A O 1
ATOM 672 N N . PHE A 1 86 ? 2.118 -12.154 -2.256 1.00 61.91 86 PHE A N 1
ATOM 673 C CA . PHE A 1 86 ? 3.554 -12.140 -1.948 1.00 61.91 86 PHE A CA 1
ATOM 674 C C . PHE A 1 86 ? 3.810 -12.168 -0.435 1.00 61.91 86 PHE A C 1
ATOM 676 O O . PHE A 1 86 ? 3.281 -11.335 0.303 1.00 61.91 86 PHE A O 1
ATOM 683 N N . SER A 1 87 ? 4.657 -13.077 0.049 1.00 62.44 87 SER A N 1
ATOM 684 C CA . SER A 1 87 ? 5.087 -13.072 1.452 1.00 62.44 87 SER A CA 1
ATOM 685 C C . SER A 1 87 ? 6.106 -11.953 1.718 1.00 62.44 87 SER A C 1
ATOM 687 O O . SER A 1 87 ? 6.696 -11.379 0.800 1.00 62.44 87 SER A O 1
ATOM 689 N N . LYS A 1 88 ? 6.352 -11.642 2.998 1.00 59.81 88 LYS A N 1
ATOM 690 C CA . LYS A 1 88 ? 7.402 -10.694 3.427 1.00 59.81 88 LYS A CA 1
ATOM 691 C C . LYS A 1 88 ? 8.799 -11.092 2.912 1.00 59.81 88 LYS A C 1
ATOM 693 O O . LYS A 1 88 ? 9.648 -10.227 2.704 1.00 59.81 88 LYS A O 1
ATOM 698 N N . GLU A 1 89 ? 9.020 -12.382 2.661 1.00 59.16 89 GLU A N 1
ATOM 699 C CA . GLU A 1 89 ? 10.283 -12.953 2.167 1.00 59.16 89 GLU A CA 1
ATOM 700 C C . GLU A 1 89 ? 10.621 -12.489 0.744 1.00 59.16 89 GLU A C 1
ATOM 702 O O . GLU A 1 89 ? 11.790 -12.455 0.367 1.00 59.16 89 GLU A O 1
ATOM 707 N N . PHE A 1 90 ? 9.618 -12.036 -0.012 1.00 62.59 90 PHE A N 1
ATOM 708 C CA . PHE A 1 90 ? 9.784 -11.451 -1.339 1.00 62.59 90 PHE A CA 1
ATOM 709 C C . PHE A 1 90 ? 10.650 -10.182 -1.336 1.00 62.59 90 PHE A C 1
ATOM 711 O O . PHE A 1 90 ? 11.398 -9.933 -2.275 1.00 62.59 90 PHE A O 1
ATOM 718 N N . LEU A 1 91 ? 10.574 -9.355 -0.286 1.00 58.59 91 LEU A N 1
ATOM 719 C CA . LEU A 1 91 ? 11.432 -8.168 -0.173 1.00 58.59 91 LEU A CA 1
ATOM 720 C C . LEU A 1 91 ? 12.840 -8.523 0.309 1.00 58.59 91 LEU A C 1
ATOM 722 O O . LEU A 1 91 ? 13.801 -7.866 -0.082 1.00 58.59 91 LEU A O 1
ATOM 726 N N . LEU A 1 92 ? 12.973 -9.569 1.128 1.00 54.28 92 LEU A N 1
ATOM 727 C CA . LEU A 1 92 ? 14.272 -10.055 1.596 1.00 54.28 92 LEU A CA 1
ATOM 728 C C . LEU A 1 92 ? 15.102 -10.638 0.446 1.00 54.28 92 LEU A C 1
ATOM 730 O O . LEU A 1 92 ? 16.318 -10.486 0.445 1.00 54.28 92 LEU A O 1
ATOM 734 N N . SER A 1 93 ? 14.462 -11.227 -0.568 1.00 52.69 93 SER A N 1
ATOM 735 C CA . SER A 1 93 ? 15.152 -11.674 -1.783 1.00 52.69 93 SER A CA 1
ATOM 736 C C . SER A 1 93 ? 15.534 -10.533 -2.740 1.00 52.69 93 SER A C 1
ATOM 738 O O . SER A 1 93 ? 16.394 -10.729 -3.600 1.00 52.69 93 SER A O 1
ATOM 740 N N . LEU A 1 94 ? 14.928 -9.348 -2.579 1.00 52.75 94 LEU A N 1
ATOM 741 C CA . LEU A 1 94 ? 15.149 -8.142 -3.393 1.00 52.75 94 LEU A CA 1
ATOM 742 C C . LEU A 1 94 ? 16.038 -7.083 -2.719 1.00 52.75 94 LEU A C 1
ATOM 744 O O . LEU A 1 94 ? 16.383 -6.091 -3.366 1.00 52.75 94 LEU A O 1
ATOM 748 N N . ASN A 1 95 ? 16.384 -7.248 -1.441 1.00 48.09 95 ASN A N 1
ATOM 749 C CA . ASN A 1 95 ? 17.319 -6.386 -0.723 1.00 48.09 95 ASN A CA 1
ATOM 750 C C . ASN A 1 95 ? 18.691 -7.071 -0.676 1.00 48.09 95 ASN A C 1
ATOM 752 O O . ASN A 1 95 ? 18.841 -8.080 0.013 1.00 48.09 95 ASN A O 1
ATOM 756 N N . PRO A 1 96 ? 19.717 -6.547 -1.364 1.00 45.12 96 PRO A N 1
ATOM 757 C CA . PRO A 1 96 ? 21.073 -6.989 -1.127 1.00 45.12 96 PRO A CA 1
ATOM 758 C C . PRO A 1 96 ? 21.542 -6.340 0.169 1.00 45.12 96 PRO A C 1
ATOM 760 O O . PRO A 1 96 ? 21.685 -5.124 0.242 1.00 45.12 96 PRO A O 1
ATOM 763 N N . THR A 1 97 ? 21.831 -7.137 1.188 1.00 40.22 97 THR A N 1
ATOM 764 C CA . THR A 1 97 ? 22.483 -6.631 2.397 1.00 40.22 97 THR A CA 1
ATOM 765 C C . THR A 1 97 ? 23.915 -6.144 2.147 1.00 40.22 97 THR A C 1
ATOM 767 O O . THR A 1 97 ? 24.491 -5.629 3.089 1.00 40.22 97 THR A O 1
ATOM 770 N N . ASN A 1 98 ? 24.500 -6.273 0.940 1.00 36.88 98 ASN A N 1
ATOM 771 C CA . ASN A 1 98 ? 25.915 -5.938 0.684 1.00 36.88 98 ASN A CA 1
ATOM 772 C C . ASN A 1 98 ? 26.315 -5.593 -0.778 1.00 36.88 98 ASN A C 1
ATOM 774 O O . ASN A 1 98 ? 27.509 -5.528 -1.049 1.00 36.88 98 ASN A O 1
ATOM 778 N N . ASP A 1 99 ? 25.397 -5.371 -1.729 1.00 37.91 99 ASP A N 1
ATOM 779 C CA . ASP A 1 99 ? 25.784 -5.087 -3.133 1.00 37.91 99 ASP A CA 1
ATOM 780 C C . ASP A 1 99 ? 25.510 -3.626 -3.538 1.00 37.91 99 ASP A C 1
ATOM 782 O O . ASP A 1 99 ? 24.545 -3.035 -3.043 1.00 37.91 99 ASP A O 1
ATOM 786 N N . PRO A 1 100 ? 26.336 -3.048 -4.439 1.00 39.31 100 PRO A N 1
ATOM 787 C CA . PRO A 1 100 ? 26.231 -1.655 -4.873 1.00 39.31 100 PRO A CA 1
ATOM 788 C C . PRO A 1 100 ? 24.860 -1.337 -5.495 1.00 39.31 100 PRO A C 1
ATOM 790 O O . PRO A 1 100 ? 24.161 -2.246 -5.956 1.00 39.31 100 PRO A O 1
ATOM 793 N N . PRO A 1 101 ? 24.456 -0.050 -5.491 1.00 44.94 101 PRO A N 1
ATOM 794 C CA . PRO A 1 101 ? 23.112 0.368 -5.866 1.00 44.94 101 PRO A CA 1
ATOM 795 C C . PRO A 1 101 ? 22.753 -0.069 -7.288 1.00 44.94 101 PRO A C 1
ATOM 797 O O . PRO A 1 101 ? 23.619 -0.238 -8.148 1.00 44.94 101 PRO A O 1
ATOM 800 N N . LEU A 1 102 ? 21.442 -0.247 -7.508 1.00 52.56 102 LEU A N 1
ATOM 801 C CA . LEU A 1 102 ? 20.831 -0.448 -8.823 1.00 52.56 102 LEU A CA 1
ATOM 802 C C . LEU A 1 102 ? 21.541 0.421 -9.866 1.00 52.56 102 LEU A C 1
ATOM 804 O O . LEU A 1 102 ? 21.724 1.606 -9.612 1.00 52.56 102 LEU A O 1
ATOM 808 N N . ALA A 1 103 ? 21.896 -0.183 -11.005 1.00 47.19 103 ALA A N 1
ATOM 809 C CA . ALA A 1 103 ? 22.591 0.437 -12.133 1.00 47.19 103 ALA A CA 1
ATOM 810 C C . ALA A 1 103 ? 22.376 1.963 -12.246 1.00 47.19 103 ALA A C 1
ATOM 812 O O . ALA A 1 103 ? 21.227 2.412 -12.290 1.00 47.19 103 ALA A O 1
ATOM 813 N N . ASP A 1 104 ? 23.485 2.707 -12.371 1.00 47.31 104 ASP A N 1
ATOM 814 C CA . ASP A 1 104 ? 23.659 4.180 -12.442 1.00 47.31 104 ASP A CA 1
ATOM 815 C C . ASP A 1 104 ? 22.709 4.956 -13.386 1.00 47.31 104 ASP A C 1
ATOM 817 O O . ASP A 1 104 ? 22.720 6.183 -13.441 1.00 47.31 104 ASP A O 1
ATOM 821 N N . ASN A 1 105 ? 21.860 4.262 -14.141 1.00 48.16 105 ASN A N 1
ATOM 822 C CA . ASN A 1 105 ? 21.039 4.818 -15.210 1.00 48.16 105 ASN A CA 1
ATOM 823 C C . ASN A 1 105 ? 19.615 5.203 -14.762 1.00 48.16 105 ASN A C 1
ATOM 825 O O . ASN A 1 105 ? 18.864 5.793 -15.542 1.00 48.16 105 ASN A O 1
ATOM 829 N N . ALA A 1 106 ? 19.190 4.856 -13.540 1.00 51.78 106 ALA A N 1
ATOM 830 C CA . ALA A 1 106 ? 17.904 5.309 -13.007 1.00 51.78 106 ALA A CA 1
ATOM 831 C C . ALA A 1 106 ? 18.074 6.667 -12.303 1.00 51.78 106 ALA A C 1
ATOM 833 O O . ALA A 1 106 ? 18.884 6.763 -11.385 1.00 51.78 106 ALA A O 1
ATOM 834 N N . PRO A 1 107 ? 17.290 7.707 -12.652 1.00 59.44 107 PRO A N 1
ATOM 835 C CA . PRO A 1 107 ? 17.395 8.985 -11.959 1.00 59.44 107 PRO A CA 1
ATOM 836 C C . PRO A 1 107 ? 17.090 8.783 -10.471 1.00 59.44 107 PRO A C 1
ATOM 838 O O . PRO A 1 107 ? 16.090 8.143 -10.139 1.00 59.44 107 PRO A O 1
ATOM 841 N N . ALA A 1 108 ? 17.931 9.329 -9.586 1.00 57.59 108 ALA A N 1
ATOM 842 C CA . ALA A 1 108 ? 17.850 9.161 -8.127 1.00 57.59 108 ALA A CA 1
ATOM 843 C C . ALA A 1 108 ? 16.432 9.408 -7.568 1.00 57.59 108 ALA A C 1
ATOM 845 O O . ALA A 1 108 ? 15.925 8.636 -6.753 1.00 57.59 108 ALA A O 1
ATOM 846 N N . ILE A 1 109 ? 15.743 10.401 -8.140 1.00 57.56 109 ILE A N 1
ATOM 847 C CA . ILE A 1 109 ? 14.336 10.762 -7.903 1.00 57.56 109 ILE A CA 1
ATOM 848 C C . ILE A 1 109 ? 13.402 9.545 -7.938 1.00 57.56 109 ILE A C 1
ATOM 850 O O . ILE A 1 109 ? 12.490 9.373 -7.136 1.00 57.56 109 ILE A O 1
ATOM 854 N N . SER A 1 110 ? 13.648 8.663 -8.892 1.00 67.00 110 SER A N 1
ATOM 855 C CA . SER A 1 110 ? 12.792 7.546 -9.237 1.00 67.00 110 SER A CA 1
ATOM 856 C C . SER A 1 110 ? 13.036 6.310 -8.355 1.00 67.00 110 SER A C 1
ATOM 858 O O . SER A 1 110 ? 12.194 5.408 -8.303 1.00 67.00 110 SER A O 1
ATOM 860 N N . LEU A 1 111 ? 14.182 6.244 -7.673 1.00 71.50 111 LEU A N 1
ATOM 861 C CA . LEU A 1 111 ? 14.493 5.203 -6.692 1.00 71.50 111 LEU A CA 1
ATOM 862 C C . LEU A 1 111 ? 13.921 5.561 -5.316 1.00 71.50 111 LEU A C 1
ATOM 864 O O . LEU A 1 111 ? 13.342 4.703 -4.654 1.00 71.50 111 LEU A O 1
ATOM 868 N N . GLU A 1 112 ? 14.014 6.828 -4.919 1.00 74.44 112 GLU A N 1
ATOM 869 C CA . GLU A 1 112 ? 13.502 7.296 -3.630 1.00 74.44 112 GLU A CA 1
ATOM 870 C C . GLU A 1 112 ? 11.968 7.258 -3.564 1.00 74.44 112 GLU A C 1
ATOM 872 O O . GLU A 1 112 ? 11.394 6.742 -2.604 1.00 74.44 112 GLU A O 1
ATOM 877 N N . LEU A 1 113 ? 11.283 7.672 -4.637 1.00 77.50 113 LEU A N 1
ATOM 878 C CA . LEU A 1 113 ? 9.824 7.525 -4.741 1.00 77.50 113 LEU A CA 1
ATOM 879 C C . LEU A 1 113 ? 9.380 6.059 -4.662 1.00 77.50 113 LEU A C 1
ATOM 881 O O . LEU A 1 113 ? 8.345 5.744 -4.071 1.00 77.50 113 LEU A O 1
ATOM 885 N N . LEU A 1 114 ? 10.165 5.144 -5.237 1.00 80.38 114 LEU A N 1
ATOM 886 C CA . LEU A 1 114 ? 9.896 3.713 -5.127 1.00 80.38 114 LEU A CA 1
ATOM 887 C C . LEU A 1 114 ? 10.096 3.224 -3.688 1.00 80.38 114 LEU A C 1
ATOM 889 O O . LEU A 1 114 ? 9.293 2.425 -3.216 1.00 80.38 114 LEU A O 1
ATOM 893 N N . HIS A 1 115 ? 11.109 3.724 -2.979 1.00 83.12 115 HIS A N 1
ATOM 894 C CA . HIS A 1 115 ? 11.335 3.394 -1.573 1.00 83.12 115 HIS A CA 1
ATOM 895 C C . HIS A 1 115 ? 10.144 3.796 -0.692 1.00 83.12 115 HIS A C 1
ATOM 897 O O . HIS A 1 115 ? 9.627 2.960 0.048 1.00 83.12 115 HIS A O 1
ATOM 903 N N . ILE A 1 116 ? 9.632 5.022 -0.848 1.00 83.50 116 ILE A N 1
ATOM 904 C CA . ILE A 1 116 ? 8.433 5.506 -0.137 1.00 83.50 116 ILE A CA 1
ATOM 905 C C . ILE A 1 116 ? 7.224 4.604 -0.404 1.00 83.50 116 ILE A C 1
ATOM 907 O O . ILE A 1 116 ? 6.451 4.285 0.501 1.00 83.50 116 ILE A O 1
ATOM 911 N N . ARG A 1 117 ? 7.050 4.159 -1.652 1.00 85.44 117 ARG A N 1
ATOM 912 C CA . ARG A 1 117 ? 5.956 3.249 -2.016 1.00 85.44 117 ARG A CA 1
ATOM 913 C C . ARG A 1 117 ? 6.127 1.861 -1.403 1.00 85.44 117 ARG A C 1
ATOM 915 O O . ARG A 1 117 ? 5.140 1.276 -0.968 1.00 85.44 117 ARG A O 1
ATOM 922 N N . VAL A 1 118 ? 7.356 1.348 -1.330 1.00 86.94 118 VAL A N 1
ATOM 923 C CA . VAL A 1 118 ? 7.654 0.058 -0.687 1.00 86.94 118 VAL A CA 1
ATOM 924 C C . VAL A 1 118 ? 7.371 0.118 0.815 1.00 86.94 118 VAL A C 1
ATOM 926 O O . VAL A 1 118 ? 6.807 -0.833 1.355 1.00 86.94 118 VAL A O 1
ATOM 929 N N . GLN A 1 119 ? 7.696 1.231 1.480 1.00 89.75 119 GLN A N 1
ATOM 930 C CA . GLN A 1 119 ? 7.355 1.444 2.891 1.00 89.75 119 GLN A CA 1
ATOM 931 C C . GLN A 1 119 ? 5.838 1.379 3.112 1.00 89.75 119 GLN A C 1
ATOM 933 O O . GLN A 1 119 ? 5.374 0.596 3.938 1.00 89.75 119 GLN A O 1
ATOM 938 N N . TYR A 1 120 ? 5.058 2.116 2.315 1.00 92.44 120 TYR A N 1
ATOM 939 C CA . TYR A 1 120 ? 3.594 2.056 2.374 1.00 92.44 120 TYR A CA 1
ATOM 940 C C . TYR A 1 120 ? 3.054 0.642 2.148 1.00 92.44 120 TYR A C 1
ATOM 942 O O . TYR A 1 120 ? 2.212 0.154 2.899 1.00 92.44 120 TYR A O 1
ATOM 950 N N . ALA A 1 121 ? 3.566 -0.047 1.129 1.00 90.69 121 ALA A N 1
ATOM 951 C CA . ALA A 1 121 ? 3.171 -1.409 0.806 1.00 90.69 121 ALA A CA 1
ATOM 952 C C . ALA A 1 121 ? 3.470 -2.391 1.950 1.00 90.69 121 ALA A C 1
ATOM 954 O O . ALA A 1 121 ? 2.705 -3.325 2.189 1.00 90.69 121 ALA A O 1
ATOM 955 N N . HIS A 1 122 ? 4.562 -2.174 2.687 1.00 90.62 122 HIS A N 1
ATOM 956 C CA . HIS A 1 122 ? 4.861 -2.943 3.890 1.00 90.62 122 HIS A CA 1
ATOM 957 C C . HIS A 1 122 ? 3.824 -2.709 4.991 1.00 90.62 122 HIS A C 1
ATOM 959 O O . HIS A 1 122 ? 3.318 -3.675 5.557 1.00 90.62 122 HIS A O 1
ATOM 965 N N . ILE A 1 123 ? 3.448 -1.453 5.234 1.00 93.56 123 ILE A N 1
ATOM 966 C CA . ILE A 1 123 ? 2.400 -1.115 6.201 1.00 93.56 123 ILE A CA 1
ATOM 967 C C . ILE A 1 123 ? 1.065 -1.762 5.796 1.00 93.56 123 ILE A C 1
ATOM 969 O O . ILE A 1 123 ? 0.407 -2.388 6.625 1.00 93.56 123 ILE A O 1
ATOM 973 N N . CYS A 1 124 ? 0.699 -1.712 4.509 1.00 92.88 124 CYS A N 1
ATOM 974 C CA . CYS A 1 124 ? -0.504 -2.369 3.982 1.00 92.88 124 CYS A CA 1
ATOM 975 C C . CYS A 1 124 ? -0.517 -3.878 4.268 1.00 92.88 124 CYS A C 1
ATOM 977 O O . CYS A 1 124 ? -1.532 -4.422 4.703 1.00 92.88 124 CYS A O 1
ATOM 979 N N . LEU A 1 125 ? 0.620 -4.553 4.057 1.00 90.62 125 LEU A N 1
ATOM 980 C CA . LEU A 1 125 ? 0.775 -5.972 4.375 1.00 90.62 125 LEU A CA 1
ATOM 981 C C . LEU A 1 125 ? 0.555 -6.239 5.870 1.00 90.62 125 LEU A C 1
ATOM 983 O O . LEU A 1 125 ? -0.145 -7.188 6.214 1.00 90.62 125 LEU A O 1
ATOM 987 N N . GLN A 1 126 ? 1.131 -5.416 6.747 1.00 91.62 126 GLN A N 1
ATOM 988 C CA . GLN A 1 126 ? 0.989 -5.585 8.193 1.00 91.62 126 GLN A CA 1
ATOM 989 C C . GLN A 1 126 ? -0.455 -5.367 8.659 1.00 91.62 126 GLN A C 1
ATOM 991 O O . GLN A 1 126 ? -0.937 -6.138 9.483 1.00 91.62 126 GLN A O 1
ATOM 996 N N . ILE A 1 127 ? -1.176 -4.391 8.094 1.00 92.12 127 ILE A N 1
ATOM 997 C CA . ILE A 1 127 ? -2.607 -4.191 8.378 1.00 92.12 127 ILE A CA 1
ATOM 998 C C . ILE A 1 127 ? -3.418 -5.424 7.949 1.00 92.12 127 ILE A C 1
ATOM 1000 O O . ILE A 1 127 ? -4.247 -5.916 8.713 1.00 92.12 127 ILE A O 1
ATOM 1004 N N . ALA A 1 128 ? -3.157 -5.964 6.753 1.00 88.62 128 ALA A N 1
ATOM 1005 C CA . ALA A 1 128 ? -3.838 -7.165 6.265 1.00 88.62 128 ALA A CA 1
ATOM 1006 C C . ALA A 1 128 ? -3.549 -8.403 7.137 1.00 88.62 128 ALA A C 1
ATOM 1008 O O . ALA A 1 128 ? -4.450 -9.194 7.416 1.00 88.62 128 ALA A O 1
ATOM 1009 N N . GLN A 1 129 ? -2.306 -8.563 7.601 1.00 87.31 129 GLN A N 1
ATOM 1010 C CA . GLN A 1 129 ? -1.917 -9.635 8.523 1.00 87.31 129 GLN A CA 1
ATOM 1011 C C . GLN A 1 129 ? -2.576 -9.479 9.893 1.00 87.31 129 GLN A C 1
ATOM 1013 O O . GLN A 1 129 ? -3.076 -10.460 10.438 1.00 87.31 129 GLN A O 1
ATOM 1018 N N . LEU A 1 130 ? -2.617 -8.253 10.421 1.00 88.00 130 LEU A N 1
ATOM 1019 C CA . LEU A 1 130 ? -3.240 -7.964 11.705 1.00 88.00 130 LEU A CA 1
ATOM 1020 C C . LEU A 1 130 ? -4.730 -8.301 11.680 1.00 88.00 130 LEU A C 1
ATOM 1022 O O . LEU A 1 130 ? -5.203 -8.956 12.599 1.00 88.00 130 LEU A O 1
ATOM 1026 N N . ARG A 1 131 ? -5.436 -7.955 10.593 1.00 85.56 131 ARG A N 1
ATOM 1027 C CA . ARG A 1 131 ? -6.848 -8.318 10.396 1.00 85.56 131 ARG A CA 1
ATOM 1028 C C . ARG A 1 131 ? -7.081 -9.830 10.454 1.00 85.56 131 ARG A C 1
ATOM 1030 O O . ARG A 1 131 ? -8.080 -10.262 11.010 1.00 85.56 131 ARG A O 1
ATOM 1037 N N . LYS A 1 132 ? -6.168 -10.638 9.908 1.00 81.50 132 LYS A N 1
ATOM 1038 C CA . LYS A 1 132 ? -6.264 -12.105 9.978 1.00 81.50 132 LYS A CA 1
ATOM 1039 C C . LYS A 1 132 ? -6.053 -12.632 11.403 1.00 81.50 132 LYS A C 1
ATOM 1041 O O . LYS A 1 132 ? -6.642 -13.638 11.769 1.00 81.50 132 LYS A O 1
ATOM 1046 N N . ALA A 1 133 ? -5.196 -11.973 12.176 1.00 81.19 133 ALA A N 1
ATOM 1047 C CA . ALA A 1 133 ? -4.795 -12.422 13.504 1.00 81.19 133 ALA A CA 1
ATOM 1048 C C . ALA A 1 133 ? -5.728 -11.941 14.631 1.00 81.19 133 ALA A C 1
ATOM 1050 O O . ALA A 1 133 ? -5.477 -12.283 15.785 1.00 81.19 133 ALA A O 1
ATOM 1051 N N . VAL A 1 134 ? -6.769 -11.150 14.333 1.00 80.88 134 VAL A N 1
ATOM 1052 C CA . VAL A 1 134 ? -7.672 -10.563 15.347 1.00 80.88 134 VAL A CA 1
ATOM 1053 C C . VAL A 1 134 ? -8.261 -11.631 16.260 1.00 80.88 134 VAL A C 1
ATOM 1055 O O . VAL A 1 134 ? -8.189 -11.482 17.475 1.00 80.88 134 VAL A O 1
ATOM 1058 N N . ASP A 1 135 ? -8.749 -12.732 15.686 1.00 70.25 135 ASP A N 1
ATOM 1059 C CA . ASP A 1 135 ? -9.395 -13.812 16.442 1.00 70.25 135 ASP A CA 1
ATOM 1060 C C . ASP A 1 135 ? -8.410 -14.612 17.321 1.00 70.25 135 ASP A C 1
ATOM 1062 O O . ASP A 1 135 ? -8.817 -15.310 18.247 1.00 70.25 135 ASP A O 1
ATOM 1066 N N . GLU A 1 136 ? -7.104 -14.509 17.052 1.00 70.69 136 GLU A N 1
ATOM 1067 C CA . GLU A 1 136 ? -6.045 -15.296 17.700 1.00 70.69 136 GLU A CA 1
ATOM 1068 C C . GLU A 1 136 ? -5.192 -14.469 18.685 1.00 70.69 136 GLU A C 1
ATOM 1070 O O . GLU A 1 136 ? -4.414 -15.030 19.461 1.00 70.69 136 GLU A O 1
ATOM 1075 N N . THR A 1 137 ? -5.309 -13.136 18.672 1.00 74.38 137 THR A N 1
ATOM 1076 C CA . THR A 1 137 ? -4.391 -12.229 19.383 1.00 74.38 137 THR A CA 1
ATOM 1077 C C . THR A 1 137 ? -5.022 -11.650 20.648 1.00 74.38 137 THR A C 1
ATOM 1079 O O . THR A 1 137 ? -6.141 -11.147 20.636 1.00 74.38 137 THR A O 1
ATOM 1082 N N . ALA A 1 138 ? -4.273 -11.631 21.755 1.00 74.06 138 ALA A N 1
ATOM 1083 C CA . ALA A 1 138 ? -4.710 -10.962 22.981 1.00 74.06 138 ALA A CA 1
ATOM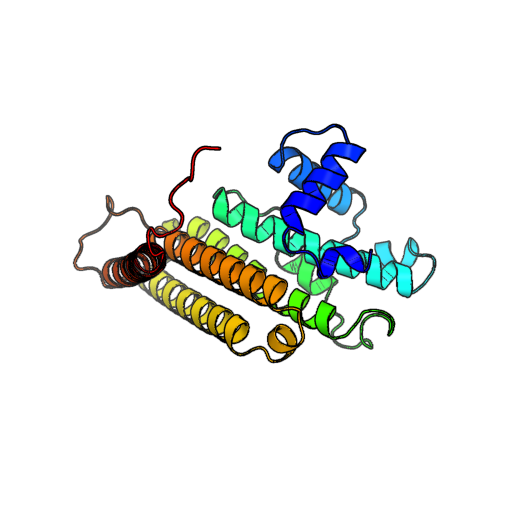 1084 C C . ALA A 1 138 ? -4.940 -9.448 22.761 1.00 74.06 138 ALA A C 1
ATOM 1086 O O . ALA A 1 138 ? -4.100 -8.775 22.159 1.00 74.06 138 ALA A O 1
ATOM 1087 N N . SER A 1 139 ? -6.027 -8.901 23.325 1.00 72.88 139 SER A N 1
ATOM 1088 C CA . SER A 1 139 ? -6.471 -7.498 23.149 1.00 72.88 139 SER A CA 1
ATOM 1089 C C . SER A 1 139 ? -5.365 -6.452 23.402 1.00 72.88 139 SER A C 1
ATOM 1091 O O . SER A 1 139 ? -5.215 -5.496 22.642 1.00 72.88 139 SER A O 1
ATOM 1093 N N . THR A 1 140 ? -4.494 -6.662 24.397 1.00 74.75 140 THR A N 1
ATOM 1094 C CA . THR A 1 140 ? -3.365 -5.755 24.694 1.00 74.75 140 THR A CA 1
ATOM 1095 C C . THR A 1 140 ? -2.267 -5.773 23.628 1.00 74.75 140 THR A C 1
ATOM 1097 O O . THR A 1 140 ? -1.703 -4.728 23.304 1.00 74.75 140 THR A O 1
ATOM 1100 N N . CYS A 1 141 ? -1.969 -6.941 23.054 1.00 81.94 141 CYS A N 1
ATOM 1101 C CA . CYS A 1 141 ? -1.018 -7.074 21.950 1.00 81.94 141 CYS A CA 1
ATOM 1102 C C . CYS A 1 141 ? -1.593 -6.473 20.660 1.00 81.94 141 CYS A C 1
ATOM 1104 O O . CYS A 1 141 ? -0.886 -5.777 19.932 1.00 81.94 141 CYS A O 1
ATOM 1106 N N . LEU A 1 142 ? -2.893 -6.671 20.425 1.00 85.50 142 LEU A N 1
ATOM 1107 C CA . LEU A 1 142 ? -3.616 -6.083 19.303 1.00 85.50 142 LEU A CA 1
ATOM 1108 C C . LEU A 1 142 ? -3.596 -4.548 19.358 1.00 85.50 142 LEU A C 1
ATOM 1110 O O . LEU A 1 142 ? -3.247 -3.915 18.362 1.00 85.50 142 LEU A O 1
ATOM 1114 N N . LEU A 1 143 ? -3.875 -3.955 20.525 1.00 87.12 143 LEU A N 1
ATOM 1115 C CA . LEU A 1 143 ? -3.797 -2.506 20.729 1.00 87.12 143 LEU A CA 1
ATOM 1116 C C . LEU A 1 143 ? -2.394 -1.963 20.423 1.00 87.12 143 LEU A C 1
ATOM 1118 O O . LEU A 1 143 ? -2.260 -1.018 19.649 1.00 87.12 143 LEU A O 1
ATOM 1122 N N . GLY A 1 144 ? -1.343 -2.594 20.959 1.00 89.69 144 GLY A N 1
ATOM 1123 C CA . GLY A 1 144 ? 0.040 -2.186 20.685 1.00 89.69 144 GLY A CA 1
ATOM 1124 C C . GLY A 1 144 ? 0.382 -2.206 19.191 1.00 89.69 144 GLY A C 1
ATOM 1125 O O . GLY A 1 144 ? 0.978 -1.257 18.677 1.00 89.69 144 GLY A O 1
ATOM 1126 N N . ASN A 1 145 ? -0.059 -3.243 18.474 1.00 91.12 145 ASN A N 1
ATOM 1127 C CA . ASN A 1 145 ? 0.148 -3.361 17.030 1.00 91.12 145 ASN A CA 1
ATOM 1128 C C . ASN A 1 145 ? -0.618 -2.284 16.243 1.00 91.12 145 ASN A C 1
ATOM 1130 O O . ASN A 1 145 ? -0.075 -1.722 15.292 1.00 91.12 145 ASN A O 1
ATOM 1134 N N . ILE A 1 146 ? -1.855 -1.966 16.640 1.00 92.50 146 ILE A N 1
ATOM 1135 C CA . ILE A 1 146 ? -2.660 -0.909 16.009 1.00 92.50 146 ILE A CA 1
ATOM 1136 C C . ILE A 1 146 ? -1.978 0.449 16.166 1.00 92.50 146 ILE A C 1
ATOM 1138 O O . ILE A 1 146 ? -1.760 1.139 15.170 1.00 92.50 146 ILE A O 1
ATOM 1142 N N . THR A 1 147 ? -1.584 0.815 17.388 1.00 92.06 147 THR A N 1
ATOM 1143 C CA . THR A 1 147 ? -0.916 2.095 17.663 1.00 92.06 147 THR A CA 1
ATOM 1144 C C . THR A 1 147 ? 0.420 2.200 16.926 1.00 92.06 147 THR A C 1
ATOM 1146 O O . THR A 1 147 ? 0.752 3.254 16.374 1.00 92.06 147 THR A O 1
ATOM 1149 N N . GLN A 1 148 ? 1.179 1.102 16.849 1.00 95.00 148 GLN A N 1
ATOM 1150 C CA . GLN A 1 148 ? 2.422 1.057 16.083 1.00 95.00 148 GLN A CA 1
ATOM 1151 C C . GLN A 1 148 ? 2.175 1.298 14.587 1.00 95.00 148 GLN A C 1
ATOM 1153 O O . GLN A 1 148 ? 2.894 2.084 13.969 1.00 95.00 148 GLN A O 1
ATOM 1158 N N . LEU A 1 149 ? 1.161 0.656 13.999 1.00 95.50 149 LEU A N 1
ATOM 1159 C CA . LEU A 1 149 ? 0.827 0.828 12.583 1.00 95.50 149 LEU A CA 1
ATOM 1160 C C . LEU A 1 149 ? 0.275 2.219 12.274 1.00 95.50 149 LEU A C 1
ATOM 1162 O O . LEU A 1 149 ? 0.642 2.791 11.250 1.00 95.50 149 LEU A O 1
ATOM 1166 N N . ALA A 1 150 ? -0.544 2.791 13.158 1.00 95.25 150 ALA A N 1
ATOM 1167 C CA . ALA A 1 150 ? -1.016 4.167 13.026 1.00 95.25 150 ALA A CA 1
ATOM 1168 C C . ALA A 1 150 ? 0.164 5.152 13.037 1.00 95.25 150 ALA A C 1
ATOM 1170 O O . ALA A 1 150 ? 0.276 5.993 12.150 1.00 95.25 150 ALA A O 1
ATOM 1171 N N . THR A 1 151 ? 1.106 4.972 13.966 1.00 95.75 151 THR A N 1
ATOM 1172 C CA . THR A 1 151 ? 2.327 5.791 14.048 1.00 95.75 151 THR A CA 1
ATOM 1173 C C . THR A 1 151 ? 3.207 5.631 12.802 1.00 95.75 151 THR A C 1
ATOM 1175 O O . THR A 1 151 ? 3.753 6.607 12.289 1.00 95.75 151 THR A O 1
ATOM 1178 N N . ALA A 1 152 ? 3.337 4.408 12.279 1.00 95.94 152 ALA A N 1
ATOM 1179 C CA . ALA A 1 152 ? 4.080 4.145 11.049 1.00 95.94 152 ALA A CA 1
ATOM 1180 C C . ALA A 1 152 ? 3.423 4.803 9.822 1.00 95.94 152 ALA A C 1
ATOM 1182 O O . ALA A 1 152 ? 4.133 5.344 8.972 1.00 95.94 152 ALA A O 1
ATOM 1183 N N . LEU A 1 153 ? 2.086 4.795 9.737 1.00 96.00 153 LEU A N 1
ATOM 1184 C CA . LEU A 1 153 ? 1.334 5.511 8.701 1.00 96.00 153 LEU A CA 1
ATOM 1185 C C . LEU A 1 153 ? 1.542 7.022 8.790 1.00 96.00 153 LEU A C 1
ATOM 1187 O O . LEU A 1 153 ? 1.756 7.651 7.756 1.00 96.00 153 LEU A O 1
ATOM 1191 N N . ASP A 1 154 ? 1.515 7.587 9.998 1.00 94.94 154 ASP A N 1
ATOM 1192 C CA . ASP A 1 154 ? 1.745 9.016 10.225 1.00 94.94 154 ASP A CA 1
ATOM 1193 C C . ASP A 1 154 ? 3.157 9.410 9.773 1.00 94.94 154 ASP A C 1
ATOM 1195 O O . ASP A 1 154 ? 3.326 10.331 8.973 1.00 94.94 154 ASP A O 1
ATOM 1199 N N . GLY A 1 155 ? 4.175 8.653 10.199 1.00 93.81 155 GLY A N 1
ATOM 1200 C CA . GLY A 1 155 ? 5.560 8.874 9.783 1.00 93.81 155 GLY A CA 1
ATOM 1201 C C . GLY A 1 155 ? 5.754 8.744 8.269 1.00 93.81 155 GLY A C 1
ATOM 1202 O O . GLY A 1 155 ? 6.432 9.568 7.652 1.00 93.81 155 GLY A O 1
ATOM 1203 N N . TRP A 1 156 ? 5.115 7.752 7.645 1.00 94.56 156 TRP A N 1
ATOM 1204 C CA . TRP A 1 156 ? 5.129 7.602 6.192 1.00 94.56 156 TRP A CA 1
ATOM 1205 C C . TRP A 1 156 ? 4.464 8.793 5.485 1.00 94.56 156 TRP A C 1
ATOM 1207 O O . TRP A 1 156 ? 5.051 9.361 4.562 1.00 94.56 156 TRP A O 1
ATOM 1217 N N . HIS A 1 157 ? 3.279 9.217 5.924 1.00 92.75 157 HIS A N 1
ATOM 1218 C CA . HIS A 1 157 ? 2.560 10.334 5.314 1.00 92.75 157 HIS A CA 1
ATOM 1219 C C . HIS A 1 157 ? 3.339 11.648 5.451 1.00 92.75 157 HIS A C 1
ATOM 1221 O O . HIS A 1 157 ? 3.483 12.372 4.465 1.00 92.75 157 HIS A O 1
ATOM 1227 N N . GLU A 1 158 ? 3.941 11.926 6.607 1.00 90.38 158 GLU A N 1
ATOM 1228 C CA . GLU A 1 158 ? 4.807 13.098 6.780 1.00 90.38 158 GLU A CA 1
ATOM 1229 C C . GLU A 1 158 ? 6.061 13.030 5.901 1.00 90.38 158 GLU A C 1
ATOM 1231 O O . GLU A 1 158 ? 6.425 14.028 5.273 1.00 90.38 158 GLU A O 1
ATOM 1236 N N . SER A 1 159 ? 6.664 11.846 5.735 1.00 85.69 159 SER A N 1
ATOM 1237 C CA . SER A 1 159 ? 7.787 11.672 4.804 1.00 85.69 159 SER A CA 1
ATOM 1238 C C . SER A 1 159 ? 7.401 12.033 3.366 1.00 85.69 159 SER A C 1
ATOM 1240 O O . SER A 1 159 ? 8.201 12.629 2.651 1.00 85.69 159 SER A O 1
ATOM 1242 N N . THR A 1 160 ? 6.154 11.772 2.952 1.00 84.62 160 THR A N 1
ATOM 1243 C CA . THR A 1 160 ? 5.656 12.144 1.617 1.00 84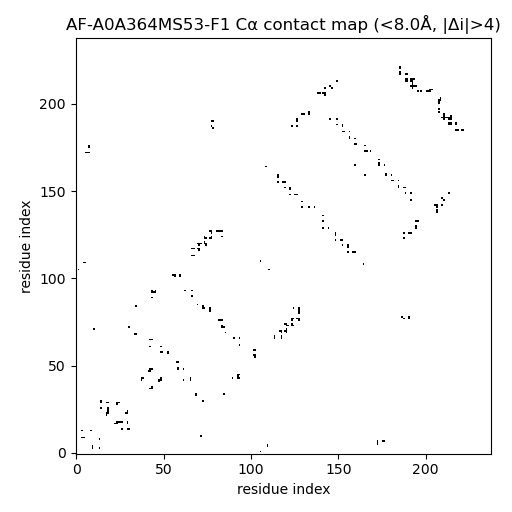.62 160 THR A CA 1
ATOM 1244 C C . THR A 1 160 ? 5.387 13.644 1.471 1.00 84.62 160 THR A C 1
ATOM 1246 O O . THR A 1 160 ? 5.306 14.141 0.354 1.00 84.62 160 THR A O 1
ATOM 1249 N N . LYS A 1 161 ? 5.258 14.398 2.568 1.00 82.31 161 LYS A N 1
ATOM 1250 C CA . LYS A 1 161 ? 5.094 15.861 2.527 1.00 82.31 161 LYS A CA 1
ATOM 1251 C C . LYS A 1 161 ? 6.439 16.576 2.552 1.00 82.31 161 LYS A C 1
ATOM 1253 O O . LYS A 1 161 ? 6.633 17.532 1.804 1.00 82.31 161 LYS A O 1
ATOM 1258 N N . ALA A 1 162 ? 7.346 16.097 3.401 1.00 79.56 162 ALA A N 1
ATOM 1259 C CA . ALA A 1 162 ? 8.657 16.688 3.640 1.00 79.56 162 ALA A CA 1
ATOM 1260 C C . ALA A 1 162 ? 9.711 16.300 2.590 1.00 79.56 162 ALA A C 1
ATOM 1262 O O . ALA A 1 162 ? 10.816 16.838 2.621 1.00 79.56 162 ALA A O 1
ATOM 1263 N N . ASN A 1 163 ? 9.405 15.373 1.673 1.00 77.19 163 ASN A N 1
ATOM 1264 C CA . ASN A 1 163 ? 10.397 14.883 0.726 1.00 77.19 163 ASN A CA 1
ATOM 1265 C C . ASN A 1 163 ? 10.849 15.989 -0.264 1.00 77.19 163 ASN A C 1
ATOM 1267 O O . ASN A 1 163 ? 10.046 16.424 -1.099 1.00 77.19 163 ASN A O 1
ATOM 1271 N N . PRO A 1 164 ? 12.134 16.402 -0.245 1.00 70.50 164 PRO A N 1
ATOM 1272 C CA . PRO A 1 164 ? 12.651 17.461 -1.113 1.00 70.50 164 PRO A CA 1
ATOM 1273 C C . PRO A 1 164 ? 12.674 17.065 -2.596 1.00 70.50 164 PRO A C 1
ATOM 1275 O O . PRO A 1 164 ? 12.636 17.932 -3.467 1.00 70.50 164 PRO A O 1
ATOM 1278 N N . ILE A 1 165 ? 12.683 15.768 -2.905 1.00 69.56 165 ILE A N 1
ATOM 1279 C CA . ILE A 1 165 ? 12.608 15.253 -4.272 1.00 69.56 165 ILE A CA 1
ATOM 1280 C C . ILE A 1 165 ? 11.242 15.513 -4.891 1.00 69.56 165 ILE A C 1
ATOM 1282 O O . ILE A 1 165 ? 11.171 15.792 -6.088 1.00 69.56 165 ILE A O 1
ATOM 1286 N N . LEU A 1 166 ? 10.157 15.494 -4.113 1.00 67.38 166 LEU A N 1
ATOM 1287 C CA . LEU A 1 166 ? 8.856 15.877 -4.658 1.00 67.38 166 LEU A CA 1
ATOM 1288 C C . LEU A 1 166 ? 8.889 17.326 -5.140 1.00 67.38 166 LEU A C 1
ATOM 1290 O O . LEU A 1 166 ? 8.392 17.596 -6.223 1.00 67.38 166 LEU A O 1
ATOM 1294 N N . SER A 1 167 ? 9.575 18.223 -4.433 1.00 68.50 167 SER A N 1
ATOM 1295 C CA . SER A 1 167 ? 9.746 19.624 -4.846 1.00 68.50 167 SER A CA 1
ATOM 1296 C C . SER A 1 167 ? 10.526 19.808 -6.156 1.00 68.50 167 SER A C 1
ATOM 1298 O O . SER A 1 167 ? 10.470 20.885 -6.738 1.00 68.50 167 SER A O 1
ATOM 1300 N N . SER A 1 168 ? 11.240 18.779 -6.631 1.00 72.06 168 SER A N 1
ATOM 1301 C CA . SER A 1 168 ? 11.939 18.789 -7.928 1.00 72.06 168 SER A CA 1
ATOM 1302 C C . SER A 1 168 ? 11.063 18.355 -9.114 1.00 72.06 168 SER A C 1
ATOM 1304 O O . SER A 1 168 ? 11.498 18.419 -10.263 1.00 72.06 168 SER A O 1
ATOM 1306 N N . LEU A 1 169 ? 9.831 17.903 -8.855 1.00 72.56 169 LEU A N 1
ATOM 1307 C CA . LEU A 1 169 ? 8.856 17.557 -9.887 1.00 72.56 169 LEU A CA 1
ATOM 1308 C C . LEU A 1 169 ? 8.104 18.807 -10.372 1.00 72.56 169 LEU A C 1
ATOM 1310 O O . LEU A 1 169 ? 8.013 19.809 -9.671 1.00 72.56 169 LEU A O 1
ATOM 1314 N N . GLY A 1 170 ? 7.496 18.735 -11.560 1.00 77.88 170 GLY A N 1
ATOM 1315 C CA . GLY A 1 170 ? 6.563 19.776 -12.005 1.00 77.88 170 GLY A CA 1
ATOM 1316 C C . GLY A 1 170 ? 5.359 19.900 -11.059 1.00 77.88 170 GLY A C 1
ATOM 1317 O O . GLY A 1 170 ? 4.910 18.893 -10.505 1.00 77.88 170 GLY A O 1
ATOM 1318 N N . GLU A 1 171 ? 4.807 21.107 -10.901 1.00 78.44 171 GLU A N 1
ATOM 1319 C CA . GLU A 1 171 ? 3.726 21.421 -9.942 1.00 78.44 171 GLU A CA 1
ATOM 1320 C C . GLU A 1 171 ? 2.546 20.442 -10.006 1.00 78.44 171 GLU A C 1
ATOM 1322 O O . GLU A 1 171 ? 2.038 19.968 -8.988 1.00 78.44 171 GLU A O 1
ATOM 1327 N N . ASP A 1 172 ? 2.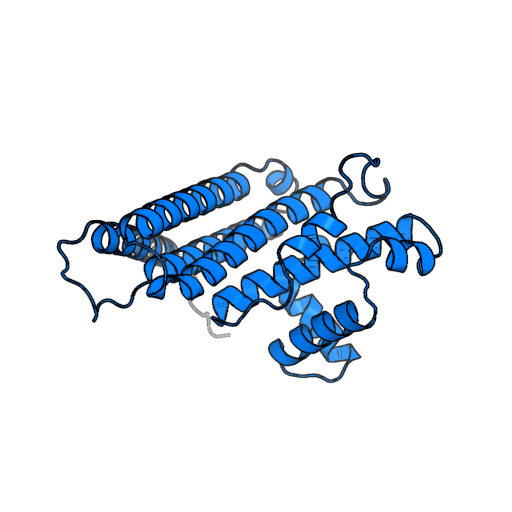158 20.058 -11.216 1.00 76.56 172 ASP A N 1
ATOM 1328 C CA . ASP A 1 172 ? 1.106 19.082 -11.465 1.00 76.56 172 ASP A CA 1
ATOM 1329 C C . ASP A 1 172 ? 1.428 17.682 -10.924 1.00 76.56 172 ASP A C 1
ATOM 1331 O O . ASP A 1 172 ? 0.566 17.003 -10.360 1.00 76.56 172 ASP A O 1
ATOM 1335 N N . ALA A 1 173 ? 2.675 17.237 -11.072 1.00 73.56 173 ALA A N 1
ATOM 1336 C CA . ALA A 1 173 ? 3.132 15.959 -10.541 1.00 73.56 173 ALA A CA 1
ATOM 1337 C C . ALA A 1 173 ? 3.247 15.992 -9.009 1.00 73.56 173 ALA A C 1
ATOM 1339 O O . ALA A 1 173 ? 2.922 14.993 -8.362 1.00 73.56 173 ALA A O 1
ATOM 1340 N N . ILE A 1 174 ? 3.614 17.138 -8.426 1.00 78.88 174 ILE A N 1
ATOM 1341 C CA . ILE A 1 174 ? 3.598 17.361 -6.971 1.00 78.88 174 ILE A CA 1
ATOM 1342 C C . ILE A 1 174 ? 2.175 17.240 -6.438 1.00 78.88 174 ILE A C 1
ATOM 1344 O O . ILE A 1 174 ? 1.920 16.458 -5.520 1.00 78.88 174 ILE A O 1
ATOM 1348 N N . ARG A 1 175 ? 1.239 17.989 -7.033 1.00 80.19 175 ARG A N 1
ATOM 1349 C CA . ARG A 1 175 ? -0.172 18.002 -6.633 1.00 80.19 175 ARG A CA 1
ATOM 1350 C C . ARG A 1 175 ? -0.769 16.598 -6.670 1.00 80.19 175 ARG A C 1
ATOM 1352 O O . ARG A 1 175 ? -1.368 16.169 -5.687 1.00 80.19 175 ARG A O 1
ATOM 1359 N N . ARG A 1 176 ? -0.547 15.856 -7.760 1.00 77.25 176 ARG A N 1
ATOM 1360 C CA . ARG A 1 176 ? -1.026 14.470 -7.898 1.00 77.25 176 ARG A CA 1
ATOM 1361 C C . ARG A 1 176 ? -0.393 13.524 -6.882 1.00 77.25 176 ARG A C 1
ATOM 1363 O O . ARG A 1 176 ? -1.111 12.759 -6.250 1.00 77.25 176 ARG A O 1
ATOM 1370 N N . SER A 1 177 ? 0.923 13.599 -6.682 1.00 79.00 177 SER A N 1
ATOM 1371 C CA . SER A 1 177 ? 1.624 12.728 -5.728 1.00 79.00 177 SER A CA 1
ATOM 1372 C C . SER A 1 177 ? 1.140 12.952 -4.294 1.00 79.00 177 SER A C 1
ATOM 1374 O O . SER A 1 177 ? 0.893 11.990 -3.570 1.00 79.00 177 SER A O 1
ATOM 1376 N N . ARG A 1 178 ? 0.935 14.216 -3.898 1.00 83.38 178 ARG A N 1
ATOM 1377 C CA . ARG A 1 178 ? 0.377 14.573 -2.585 1.00 83.38 178 ARG A CA 1
ATOM 1378 C C . ARG A 1 178 ? -1.058 14.091 -2.425 1.00 83.38 178 ARG A C 1
ATOM 1380 O O . ARG A 1 178 ? -1.390 13.523 -1.391 1.00 83.38 178 ARG A O 1
ATOM 1387 N N . HIS A 1 179 ? -1.890 14.275 -3.450 1.00 83.94 179 HIS A N 1
ATOM 1388 C CA . HIS A 1 179 ? -3.264 13.782 -3.430 1.00 83.94 179 HIS A CA 1
ATOM 1389 C C . HIS A 1 179 ? -3.314 12.254 -3.290 1.00 83.94 179 HIS A C 1
ATOM 1391 O O . HIS A 1 179 ? -4.031 11.736 -2.440 1.00 83.94 179 HIS A O 1
ATOM 1397 N N . GLN A 1 180 ? -2.486 11.528 -4.044 1.00 83.94 180 GLN A N 1
ATOM 1398 C CA . GLN A 1 180 ? -2.398 10.073 -3.942 1.00 83.94 180 GLN A CA 1
ATOM 1399 C C . GLN A 1 180 ? -1.948 9.620 -2.546 1.00 83.94 180 GLN A C 1
ATOM 1401 O O . GLN A 1 180 ? -2.549 8.709 -1.978 1.00 83.94 180 GLN A O 1
ATOM 1406 N N . ALA A 1 181 ? -0.917 10.256 -1.981 1.00 88.25 181 ALA A N 1
ATOM 1407 C CA . ALA A 1 181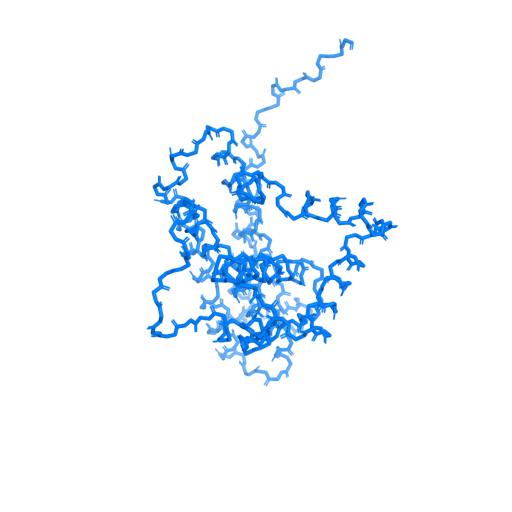 ? -0.453 9.952 -0.630 1.00 88.25 181 ALA A CA 1
ATOM 1408 C C . ALA A 1 181 ? -1.550 10.204 0.418 1.00 88.25 181 ALA A C 1
ATOM 1410 O O . ALA A 1 181 ? -1.768 9.358 1.282 1.00 88.25 181 ALA A O 1
ATOM 1411 N N . PHE A 1 182 ? -2.295 11.306 0.283 1.00 90.12 182 PHE A N 1
ATOM 1412 C CA . PHE A 1 182 ? -3.436 11.630 1.138 1.00 90.12 182 PHE A CA 1
ATOM 1413 C C . PHE A 1 182 ? -4.545 10.570 1.064 1.00 90.12 182 PHE A C 1
ATOM 1415 O O . PHE A 1 182 ? -5.048 10.133 2.102 1.00 90.12 182 PHE A O 1
ATOM 1422 N N . CYS A 1 183 ? -4.911 10.123 -0.143 1.00 89.38 183 CYS A N 1
ATOM 1423 C CA . CYS A 1 183 ? -5.905 9.065 -0.332 1.00 89.38 183 CYS A CA 1
ATOM 1424 C C . CYS A 1 183 ? -5.444 7.745 0.296 1.00 89.38 183 CYS A C 1
ATOM 1426 O O . CYS A 1 183 ? -6.179 7.147 1.074 1.00 89.38 183 CYS A O 1
ATOM 1428 N N . HIS A 1 184 ? -4.212 7.323 0.006 1.00 91.25 184 HIS A N 1
ATOM 1429 C CA . HIS A 1 184 ? -3.618 6.098 0.545 1.00 91.25 184 HIS A CA 1
ATOM 1430 C C . HIS A 1 184 ? -3.512 6.102 2.076 1.00 91.25 184 HIS A C 1
ATOM 1432 O O . HIS A 1 184 ? -3.778 5.081 2.713 1.00 91.25 184 HIS A O 1
ATOM 1438 N N . TYR A 1 185 ? -3.130 7.237 2.666 1.00 94.75 185 TYR A N 1
ATOM 1439 C CA . TYR A 1 185 ? -3.059 7.417 4.114 1.00 94.75 185 TYR A CA 1
ATOM 1440 C C . TYR A 1 185 ? -4.436 7.229 4.757 1.00 94.75 185 TYR A C 1
ATOM 1442 O O . TYR A 1 185 ? -4.598 6.390 5.642 1.00 94.75 185 TYR A O 1
ATOM 1450 N N . ASN A 1 186 ? -5.444 7.955 4.268 1.00 93.38 186 ASN A N 1
ATOM 1451 C CA . ASN A 1 186 ? -6.790 7.900 4.832 1.00 93.38 186 ASN A CA 1
ATOM 1452 C C . ASN A 1 186 ? -7.458 6.538 4.623 1.00 93.38 186 ASN A C 1
ATOM 1454 O O . ASN A 1 186 ? -8.061 5.996 5.545 1.00 93.38 186 ASN A O 1
ATOM 1458 N N . GLU A 1 187 ? -7.293 5.935 3.449 1.00 92.38 187 GLU A N 1
ATOM 1459 C CA . GLU A 1 187 ? -7.775 4.582 3.177 1.00 92.38 187 GLU A CA 1
ATOM 1460 C C . GLU A 1 187 ? -7.165 3.556 4.145 1.00 92.38 187 GLU A C 1
ATOM 1462 O O . GLU A 1 187 ? -7.885 2.756 4.746 1.00 92.38 187 GLU A O 1
ATOM 1467 N N . ALA A 1 188 ? -5.848 3.609 4.365 1.00 94.69 188 ALA A N 1
ATOM 1468 C CA . ALA A 1 188 ? -5.180 2.701 5.291 1.00 94.69 188 ALA A CA 1
ATOM 1469 C C . ALA A 1 188 ? -5.624 2.913 6.746 1.00 94.69 188 ALA A C 1
ATOM 1471 O O . ALA A 1 188 ? -5.842 1.931 7.458 1.00 94.69 188 ALA A O 1
ATOM 1472 N N . LEU A 1 189 ? -5.826 4.164 7.178 1.00 94.44 189 LEU A N 1
ATOM 1473 C CA . LEU A 1 189 ? -6.378 4.458 8.502 1.00 94.44 189 LEU A CA 1
ATOM 1474 C C . LEU A 1 189 ? -7.798 3.928 8.674 1.00 94.44 189 LEU A C 1
ATOM 1476 O O . LEU A 1 189 ? -8.106 3.379 9.727 1.00 94.44 189 LEU A O 1
ATOM 1480 N N . LEU A 1 190 ? -8.655 4.048 7.660 1.00 91.75 190 LEU A N 1
ATOM 1481 C CA . LEU A 1 190 ? -10.002 3.481 7.714 1.00 91.75 190 LEU A CA 1
ATOM 1482 C C . LEU A 1 190 ? -9.955 1.958 7.837 1.00 91.75 190 LEU A C 1
ATOM 1484 O O . LEU A 1 190 ? -10.673 1.388 8.658 1.00 91.75 190 LEU A O 1
ATOM 1488 N N . HIS A 1 191 ? -9.081 1.294 7.080 1.00 91.38 191 HIS A N 1
ATOM 1489 C CA . HIS A 1 191 ? -8.898 -0.150 7.196 1.00 91.38 191 HIS A CA 1
ATOM 1490 C C . HIS A 1 191 ? -8.348 -0.583 8.556 1.00 91.38 191 HIS A C 1
ATOM 1492 O O . HIS A 1 191 ? -8.766 -1.634 9.043 1.00 91.38 191 HIS A O 1
ATOM 1498 N N . LEU A 1 192 ? -7.443 0.202 9.148 1.00 92.56 192 LEU A N 1
ATOM 1499 C CA . LEU A 1 192 ? -6.872 -0.028 10.476 1.00 92.56 192 LEU A CA 1
ATOM 1500 C C . LEU A 1 192 ? -7.914 0.200 11.583 1.00 92.56 192 LEU A C 1
ATOM 1502 O O . LEU A 1 192 ? -8.097 -0.657 12.439 1.00 92.56 192 LEU A O 1
ATOM 1506 N N . GLY A 1 193 ? -8.656 1.307 11.520 1.00 89.31 193 GLY A N 1
ATOM 1507 C CA . GLY A 1 193 ? -9.739 1.648 12.450 1.00 89.31 193 GLY A CA 1
ATOM 1508 C C . GLY A 1 193 ? -10.968 0.739 12.347 1.00 89.31 193 GLY A C 1
ATOM 1509 O O . GLY A 1 193 ? -11.827 0.773 13.220 1.00 89.31 193 GLY A O 1
ATOM 1510 N N . 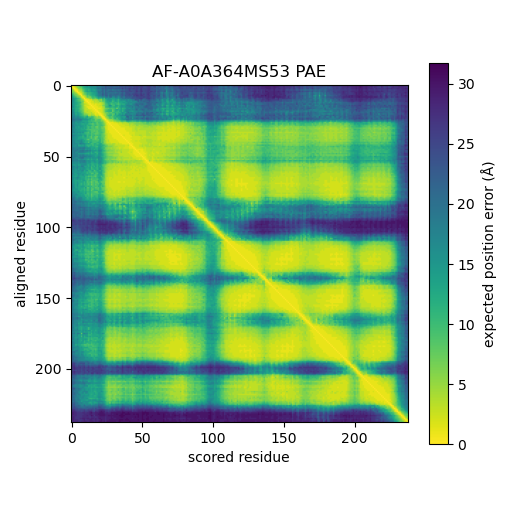SER A 1 194 ? -11.049 -0.088 11.300 1.00 87.69 194 SER A N 1
ATOM 1511 C CA . SER A 1 194 ? -12.135 -1.054 11.074 1.00 87.69 194 SER A CA 1
ATOM 1512 C C . SER A 1 194 ? -11.684 -2.507 11.255 1.00 87.69 194 SER A C 1
ATOM 1514 O O . SER A 1 194 ? -12.333 -3.415 10.743 1.00 87.69 194 SER A O 1
ATOM 1516 N N . ILE A 1 195 ? -10.547 -2.748 11.921 1.00 86.50 195 ILE A N 1
ATOM 1517 C CA . ILE A 1 195 ? -10.033 -4.108 12.147 1.00 86.50 195 ILE A CA 1
ATOM 1518 C C . ILE A 1 195 ? -10.985 -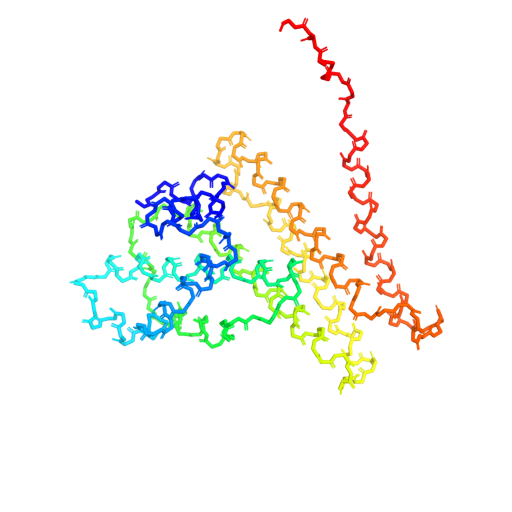4.939 13.014 1.00 86.50 195 ILE A C 1
ATOM 1520 O O . ILE A 1 195 ? -11.182 -6.113 12.712 1.00 86.50 195 ILE A O 1
ATOM 1524 N N . CYS A 1 196 ? -11.600 -4.333 14.031 1.00 77.56 196 CYS A N 1
ATOM 1525 C CA . CYS A 1 196 ? -12.602 -4.988 14.869 1.00 77.56 196 CYS A CA 1
ATOM 1526 C C . CYS A 1 196 ? -13.988 -4.390 14.580 1.00 77.56 196 CYS A C 1
ATOM 1528 O O . CYS A 1 196 ? -14.151 -3.171 14.711 1.00 77.56 196 CYS A O 1
ATOM 1530 N N . PRO A 1 197 ? -14.994 -5.194 14.195 1.00 66.12 197 PRO A N 1
ATOM 1531 C CA . PRO A 1 197 ? -16.348 -4.693 14.017 1.00 66.12 197 PRO A CA 1
ATOM 1532 C C . PRO A 1 197 ? -16.955 -4.255 15.366 1.00 66.12 197 PRO A C 1
ATOM 1534 O O . PRO A 1 197 ? -16.732 -4.901 16.392 1.00 66.12 197 PRO A O 1
ATOM 1537 N N . PRO A 1 198 ? -17.758 -3.176 15.383 1.00 59.22 198 PRO A N 1
ATOM 1538 C CA . PRO A 1 198 ? -18.308 -2.590 16.610 1.00 59.22 198 PRO A CA 1
ATOM 1539 C C . PRO A 1 198 ? -19.314 -3.489 17.345 1.00 59.22 198 PRO A C 1
ATOM 1541 O O . PRO A 1 198 ? -19.652 -3.220 18.491 1.00 59.22 198 PRO A O 1
ATOM 1544 N N . GLU A 1 199 ? -19.794 -4.556 16.707 1.00 56.91 199 GLU A N 1
ATOM 1545 C CA . GLU A 1 199 ? -20.861 -5.421 17.226 1.00 56.91 199 GLU A CA 1
ATOM 1546 C C . GLU A 1 199 ? -20.394 -6.406 18.313 1.00 56.91 199 GLU A C 1
ATOM 1548 O O . GLU A 1 199 ? -21.229 -7.036 18.957 1.00 56.91 199 GLU A O 1
ATOM 1553 N N . GLN A 1 200 ? -19.084 -6.536 18.548 1.00 55.38 200 GLN A N 1
ATOM 1554 C CA . GLN A 1 200 ? -18.530 -7.578 19.424 1.00 55.38 200 GLN A CA 1
ATOM 1555 C C . GLN A 1 200 ? -18.066 -7.093 20.810 1.00 55.38 200 GLN A C 1
ATOM 1557 O O . GLN A 1 200 ? -17.792 -7.931 21.667 1.00 55.38 200 GLN A O 1
ATOM 1562 N N . HIS A 1 201 ? -17.998 -5.780 21.080 1.00 54.56 201 HIS A N 1
ATOM 1563 C CA . HIS A 1 201 ? -17.309 -5.274 22.279 1.00 54.56 201 HIS A CA 1
ATOM 1564 C C . HIS A 1 201 ? -17.977 -4.072 22.957 1.00 54.56 201 HIS A C 1
ATOM 1566 O O . HIS A 1 201 ? -18.675 -3.268 22.342 1.00 54.56 201 HIS A O 1
ATOM 1572 N N . SER A 1 202 ? -17.729 -3.943 24.264 1.00 56.22 202 SER A N 1
ATOM 1573 C CA . SER A 1 202 ? -18.182 -2.803 25.062 1.00 56.22 202 SER A CA 1
ATOM 1574 C C . SER A 1 202 ? -17.400 -1.535 24.679 1.00 56.22 202 SER A C 1
ATOM 1576 O O . SER A 1 202 ? -16.169 -1.578 24.642 1.00 56.22 202 SER A O 1
ATOM 1578 N N . PRO A 1 203 ? -18.059 -0.376 24.483 1.00 59.00 203 PRO A N 1
ATOM 1579 C CA . PRO A 1 203 ? -17.416 0.887 24.087 1.00 59.00 203 PRO A CA 1
ATOM 1580 C C . PRO A 1 203 ? -16.426 1.464 25.122 1.00 59.00 203 PRO A C 1
ATOM 1582 O O . PRO A 1 203 ? -15.833 2.520 24.901 1.00 59.00 203 PRO A O 1
ATOM 1585 N N . VAL A 1 204 ? -16.254 0.791 26.262 1.00 60.97 204 VAL A N 1
ATOM 1586 C CA . VAL A 1 204 ? -15.355 1.175 27.360 1.00 60.97 204 VAL A CA 1
ATOM 1587 C C . VAL A 1 204 ? -13.957 0.549 27.208 1.00 60.97 204 VAL A C 1
ATOM 1589 O O . VAL A 1 204 ? -13.030 0.951 27.907 1.00 60.97 204 VAL A O 1
ATOM 1592 N N . GLU A 1 205 ? -13.767 -0.409 26.296 1.00 77.75 205 GLU A N 1
ATOM 1593 C CA . GLU A 1 205 ? -12.473 -1.075 26.121 1.00 77.75 205 GLU A CA 1
ATOM 1594 C C . GLU A 1 205 ? -11.440 -0.146 25.437 1.00 77.75 205 GLU A C 1
ATOM 1596 O O . GLU A 1 205 ? -11.757 0.450 24.401 1.00 77.75 205 GLU A O 1
ATOM 1601 N N . PRO A 1 206 ? -10.198 -0.025 25.960 1.00 81.38 206 PRO A N 1
ATOM 1602 C CA . PRO A 1 206 ? -9.164 0.857 25.397 1.00 81.38 206 PRO A CA 1
ATOM 1603 C C . PRO A 1 206 ? -8.895 0.632 23.903 1.00 81.38 206 PRO A C 1
ATOM 1605 O O . PRO A 1 206 ? -8.659 1.579 23.159 1.00 81.38 206 PRO A O 1
ATOM 1608 N N . LEU A 1 207 ? -8.992 -0.623 23.456 1.00 82.31 207 LEU A N 1
ATOM 1609 C CA . LEU A 1 207 ? -8.860 -1.017 22.055 1.00 82.31 207 LEU A CA 1
ATOM 1610 C C . LEU A 1 207 ? -9.880 -0.314 21.148 1.00 82.31 207 LEU A C 1
ATOM 1612 O O . LEU A 1 207 ? -9.524 0.231 20.105 1.00 82.31 207 LEU A O 1
ATOM 1616 N N . TYR A 1 208 ? -11.150 -0.309 21.554 1.00 80.75 208 TYR A N 1
ATOM 1617 C CA . TYR A 1 208 ? -12.229 0.280 20.766 1.00 80.75 208 TYR A CA 1
ATOM 1618 C C . TYR A 1 208 ? -12.130 1.807 20.717 1.00 80.75 208 TYR A C 1
ATOM 1620 O O . TYR A 1 208 ? -12.387 2.418 19.680 1.00 80.75 208 TYR A O 1
ATOM 1628 N N . GLN A 1 209 ? -11.711 2.428 21.824 1.00 85.12 209 GLN A N 1
ATOM 1629 C CA . GLN A 1 209 ? -11.472 3.869 21.869 1.00 85.12 209 GLN A CA 1
ATOM 1630 C C . GLN A 1 209 ? -10.390 4.286 20.870 1.00 85.12 209 GLN A C 1
ATOM 1632 O O . GLN A 1 209 ? -10.601 5.235 20.116 1.00 85.12 209 GLN A O 1
ATOM 1637 N N . GLU A 1 210 ? -9.277 3.553 20.812 1.00 87.44 210 GLU A N 1
ATOM 1638 C CA . GLU A 1 210 ? -8.184 3.841 19.878 1.00 87.44 210 GLU A CA 1
ATOM 1639 C C . GLU A 1 210 ? -8.617 3.673 18.411 1.00 87.44 210 GLU A C 1
ATOM 1641 O O . GLU A 1 210 ? -8.382 4.553 17.579 1.00 87.44 210 GLU A O 1
ATOM 1646 N N . LEU A 1 211 ? -9.327 2.586 18.090 1.00 86.19 211 LEU A N 1
ATOM 1647 C CA . LEU A 1 211 ? -9.879 2.354 16.749 1.00 86.19 211 LEU A CA 1
ATOM 1648 C C . LEU A 1 211 ? -10.827 3.483 16.318 1.00 86.19 211 LEU A C 1
ATOM 1650 O O . LEU A 1 211 ? -10.750 3.975 15.187 1.00 86.19 211 LEU A O 1
ATOM 1654 N N . GLU A 1 212 ? -11.687 3.939 17.230 1.00 87.75 212 GLU A N 1
ATOM 1655 C CA . GLU A 1 212 ? -12.615 5.034 16.966 1.00 87.75 212 GLU A CA 1
ATOM 1656 C C . GLU A 1 212 ? -11.891 6.374 16.782 1.00 87.75 212 GLU A C 1
ATOM 1658 O O . GLU A 1 212 ? -12.272 7.162 15.912 1.00 87.75 212 GLU A O 1
ATOM 1663 N N . VAL A 1 213 ? -10.827 6.634 17.547 1.00 90.75 213 VAL A N 1
ATOM 1664 C CA . VAL A 1 213 ? -9.967 7.814 17.367 1.00 90.75 213 VAL A CA 1
ATOM 1665 C C . VAL A 1 213 ? -9.338 7.807 15.975 1.00 90.75 213 VAL A C 1
ATOM 1667 O O . VAL A 1 213 ? -9.446 8.806 15.257 1.00 90.75 213 VAL A O 1
ATOM 1670 N N . ILE A 1 214 ? -8.760 6.679 15.553 1.00 91.62 214 ILE A N 1
ATOM 1671 C CA . ILE A 1 214 ? -8.159 6.511 14.222 1.00 91.62 214 ILE A CA 1
ATOM 1672 C C . ILE A 1 214 ? -9.198 6.753 13.119 1.00 91.62 214 ILE A C 1
ATOM 1674 O O . ILE A 1 214 ? -8.963 7.544 12.197 1.00 91.62 214 ILE A O 1
ATOM 1678 N N . ARG A 1 215 ? -10.374 6.125 13.230 1.00 88.75 215 ARG A N 1
ATOM 1679 C CA . ARG A 1 215 ? -11.460 6.252 12.249 1.00 88.75 215 ARG A CA 1
ATOM 1680 C C . ARG A 1 215 ? -11.960 7.692 12.147 1.00 88.75 215 ARG A C 1
ATOM 1682 O O . ARG A 1 215 ? -12.050 8.244 11.050 1.00 88.75 215 ARG A O 1
ATOM 1689 N N . ARG A 1 216 ? -12.244 8.332 13.287 1.00 89.56 216 ARG A N 1
ATOM 1690 C CA . ARG A 1 216 ? -12.704 9.729 13.336 1.00 89.56 216 ARG A CA 1
ATOM 1691 C C . ARG A 1 216 ? -11.665 10.697 12.799 1.00 89.56 216 ARG A C 1
ATOM 1693 O O . ARG A 1 216 ? -12.049 11.672 12.155 1.00 89.56 216 ARG A O 1
ATOM 1700 N N . ARG A 1 217 ? -10.378 10.457 13.067 1.00 91.81 217 ARG A N 1
ATOM 1701 C CA . ARG A 1 217 ? -9.279 11.261 12.524 1.00 91.81 217 ARG A CA 1
ATOM 1702 C C . ARG A 1 217 ? -9.314 11.244 11.000 1.00 91.81 217 ARG A C 1
ATOM 1704 O O . ARG A 1 217 ? -9.406 12.310 10.400 1.00 91.81 217 ARG A O 1
ATOM 1711 N N . SER A 1 218 ? -9.351 10.057 10.394 1.00 89.62 218 SER A N 1
ATOM 1712 C CA . SER A 1 218 ? -9.393 9.940 8.934 1.00 89.62 218 SER A CA 1
ATOM 1713 C C . SER A 1 218 ? -10.640 10.591 8.327 1.00 89.62 218 SER A C 1
ATOM 1715 O O . SER A 1 218 ? -10.527 11.415 7.422 1.00 89.62 218 SER A O 1
ATOM 1717 N N . ILE A 1 219 ? -11.832 10.306 8.866 1.00 88.88 219 ILE A N 1
ATOM 1718 C CA . ILE A 1 219 ? -13.083 10.910 8.375 1.00 88.88 219 ILE A CA 1
ATOM 1719 C C . ILE A 1 219 ? -13.013 12.439 8.449 1.00 88.88 219 ILE A C 1
ATOM 1721 O O . ILE A 1 219 ? -13.378 13.123 7.494 1.00 88.88 219 ILE A O 1
ATOM 1725 N N . ARG A 1 220 ? -12.519 12.988 9.565 1.00 90.75 220 ARG A N 1
ATOM 1726 C CA . ARG A 1 220 ? -12.378 14.436 9.748 1.00 90.75 220 ARG A CA 1
ATOM 1727 C C . ARG A 1 220 ? -11.449 15.047 8.705 1.00 90.75 220 ARG A C 1
ATOM 1729 O O . ARG A 1 220 ? -11.791 16.082 8.137 1.00 90.75 220 ARG A O 1
ATOM 1736 N N . GLU A 1 221 ? -10.294 14.435 8.460 1.00 89.00 221 GLU A N 1
ATOM 1737 C CA . GLU A 1 221 ? -9.331 14.924 7.471 1.00 89.00 221 GLU A CA 1
ATOM 1738 C C . GLU A 1 221 ? -9.912 14.907 6.052 1.00 89.00 221 GLU A C 1
ATOM 1740 O O . GLU A 1 221 ? -9.801 15.905 5.337 1.00 89.00 221 GLU A O 1
ATOM 1745 N N . VAL A 1 222 ? -10.603 13.828 5.667 1.00 88.06 222 VAL A N 1
ATOM 1746 C CA . VAL A 1 222 ? -11.285 13.726 4.365 1.00 88.06 222 VAL A CA 1
ATOM 1747 C C . VAL A 1 222 ? -12.362 14.801 4.219 1.00 88.06 222 VAL A C 1
ATOM 1749 O O . VAL A 1 222 ? -12.351 15.543 3.239 1.00 88.06 222 VAL A O 1
ATOM 1752 N N . VAL A 1 223 ? -13.250 14.945 5.208 1.00 86.00 223 VAL A N 1
ATOM 1753 C CA . VAL A 1 223 ? -14.314 15.966 5.191 1.00 86.00 223 VAL A CA 1
ATOM 1754 C C . VAL A 1 223 ? -13.723 17.371 5.079 1.00 86.00 223 VAL A C 1
ATOM 1756 O O . VAL A 1 223 ? -14.177 18.165 4.255 1.00 86.00 223 VAL A O 1
ATOM 1759 N N . THR A 1 224 ? -12.676 17.665 5.854 1.00 85.88 224 THR A N 1
ATOM 1760 C CA . THR A 1 224 ? -11.993 18.965 5.815 1.00 85.88 224 THR A CA 1
ATOM 1761 C C . THR A 1 224 ? -11.409 19.229 4.425 1.00 85.88 224 THR A C 1
ATOM 1763 O O . THR A 1 224 ? -11.628 20.299 3.859 1.00 85.88 224 THR A O 1
ATOM 1766 N N . SER A 1 225 ? -10.743 18.237 3.825 1.00 80.31 225 SER A N 1
ATOM 1767 C CA . SER A 1 225 ? -10.191 18.354 2.472 1.00 80.31 225 SER A CA 1
ATOM 1768 C C . SER A 1 225 ? -11.269 18.558 1.402 1.00 80.31 225 SER A C 1
ATOM 1770 O O . SER A 1 225 ? -11.036 19.310 0.460 1.00 80.31 225 SER A O 1
ATOM 1772 N N . CYS A 1 226 ? -12.435 17.916 1.524 1.00 77.19 226 CYS A N 1
ATOM 1773 C CA . CYS A 1 226 ? -13.548 18.101 0.589 1.00 77.19 226 CYS A CA 1
ATOM 1774 C C . CYS A 1 226 ? -14.202 19.480 0.740 1.00 77.19 226 CYS A C 1
ATOM 1776 O O . CYS A 1 226 ? -14.545 20.104 -0.257 1.00 77.19 226 CYS A O 1
ATOM 1778 N N . SER A 1 227 ? -14.333 19.986 1.969 1.00 70.12 227 SER A N 1
ATOM 1779 C CA . SER A 1 227 ? -14.908 21.314 2.235 1.00 70.12 227 SER A CA 1
ATOM 1780 C C . SER A 1 227 ? -14.032 22.480 1.757 1.00 70.12 227 SER A C 1
ATOM 1782 O O . SER A 1 227 ? -14.531 23.581 1.546 1.00 70.12 227 SER A O 1
ATOM 1784 N N . ALA A 1 228 ? -12.736 22.233 1.542 1.00 62.25 228 ALA A N 1
ATOM 1785 C CA . ALA A 1 228 ? -11.806 23.194 0.953 1.00 62.25 228 ALA A CA 1
ATOM 1786 C C . ALA A 1 228 ? -11.909 23.277 -0.585 1.00 62.25 228 ALA A C 1
ATOM 1788 O O . ALA A 1 228 ? -11.280 24.144 -1.196 1.00 62.25 228 ALA A O 1
ATOM 1789 N N . ILE A 1 229 ? -12.696 22.402 -1.226 1.00 56.41 229 ILE A N 1
ATOM 1790 C CA . ILE A 1 229 ? -13.010 22.495 -2.654 1.00 56.41 229 ILE A CA 1
ATOM 1791 C C . ILE A 1 229 ? -14.049 23.609 -2.814 1.00 56.41 229 ILE A C 1
ATOM 1793 O O . ILE A 1 229 ? -15.249 23.390 -2.670 1.00 56.41 229 ILE A O 1
ATOM 1797 N N . SER A 1 230 ? -13.580 24.831 -3.074 1.00 44.19 230 SER A N 1
ATOM 1798 C CA . SER A 1 230 ? -14.455 25.947 -3.443 1.00 44.19 230 SER A CA 1
ATOM 1799 C C . SER A 1 230 ? -15.299 25.551 -4.659 1.00 44.19 230 SER A C 1
ATOM 1801 O O . SER A 1 230 ? -14.751 25.132 -5.680 1.00 44.19 230 SER A O 1
ATOM 1803 N N . GLY A 1 231 ? -16.623 25.700 -4.564 1.00 43.72 231 GLY A N 1
ATOM 1804 C CA . GLY A 1 231 ? -17.600 25.405 -5.621 1.00 43.72 231 GLY A CA 1
ATOM 1805 C C . GLY A 1 231 ? -17.525 26.316 -6.854 1.00 43.72 231 GLY A C 1
ATOM 1806 O O . GLY A 1 231 ? -18.519 26.467 -7.552 1.00 43.72 231 GLY A O 1
ATOM 1807 N N . ASN A 1 232 ? -16.369 26.921 -7.132 1.00 38.09 232 ASN A N 1
ATOM 1808 C CA . ASN A 1 232 ? -16.173 27.857 -8.239 1.00 38.09 232 ASN A CA 1
ATOM 1809 C C . ASN A 1 232 ? -15.820 27.190 -9.575 1.00 38.09 232 ASN A C 1
ATOM 1811 O O . ASN A 1 232 ? -15.576 27.894 -10.547 1.00 38.09 232 ASN A O 1
ATOM 1815 N N . ASN A 1 233 ? -15.849 25.860 -9.664 1.00 41.34 233 ASN A N 1
ATOM 1816 C CA . ASN A 1 233 ? -15.959 25.191 -10.959 1.00 41.34 233 ASN A CA 1
ATOM 1817 C C . ASN A 1 233 ? -17.443 24.954 -11.241 1.00 41.34 233 ASN A C 1
ATOM 1819 O O . ASN A 1 233 ? -17.913 23.816 -11.262 1.00 41.34 233 ASN A O 1
ATOM 1823 N N . SER A 1 234 ? -18.191 26.048 -11.406 1.00 34.91 234 SER A N 1
ATOM 1824 C CA . SER A 1 234 ? -19.442 25.983 -12.146 1.00 34.91 234 SER A CA 1
ATOM 1825 C C . SER A 1 234 ? -19.122 25.363 -13.500 1.00 34.91 234 SER A C 1
ATOM 1827 O O . SER A 1 234 ? -18.256 25.855 -14.222 1.00 34.91 234 SER A O 1
ATOM 1829 N N . LEU A 1 235 ? -19.798 24.259 -13.803 1.00 42.38 235 LEU A N 1
ATOM 1830 C CA . LEU A 1 235 ? -20.054 23.833 -15.167 1.00 42.38 235 LEU A CA 1
ATOM 1831 C C . LEU A 1 235 ? -20.644 25.047 -15.895 1.00 42.38 235 LEU A C 1
ATOM 1833 O O . LEU A 1 235 ? -21.828 25.342 -15.751 1.00 42.38 235 LEU A O 1
ATOM 1837 N N . GLU A 1 236 ? -19.803 25.813 -16.585 1.00 36.09 236 GLU A N 1
ATOM 1838 C CA . GLU A 1 236 ? -20.284 26.617 -17.695 1.00 36.09 236 GLU A CA 1
ATOM 1839 C C . GLU A 1 236 ? -20.644 25.609 -18.781 1.00 36.09 236 GLU A C 1
ATOM 1841 O O . GLU A 1 236 ? -19.770 25.014 -19.413 1.00 36.09 236 GLU A O 1
ATOM 1846 N N . ASP A 1 237 ? -21.945 25.358 -18.912 1.00 39.81 237 ASP A N 1
ATOM 1847 C CA . ASP A 1 237 ? -22.520 24.784 -20.117 1.00 39.81 237 ASP A CA 1
ATOM 1848 C C . ASP A 1 237 ? -22.039 25.618 -21.320 1.00 39.81 237 ASP A C 1
ATOM 1850 O O . ASP A 1 237 ? -22.410 26.787 -21.470 1.00 39.81 237 ASP A O 1
ATOM 1854 N N . GLN A 1 238 ? -21.211 25.007 -22.168 1.00 33.88 238 GLN A N 1
ATOM 1855 C CA . GLN A 1 238 ? -21.051 25.356 -23.580 1.00 33.88 238 GLN A CA 1
ATOM 1856 C C . GLN A 1 238 ? -21.185 24.093 -24.422 1.00 33.88 238 GLN A C 1
ATOM 1858 O O . GLN A 1 238 ? -20.514 23.087 -24.093 1.00 33.88 238 GLN A O 1
#

Sequence (238 aa):
MALLLTQADTVESFFLYLAEKTSLKAPHALLLACVGTASSLKVHLRSVTRASCSNNEQMAQVERAMRILYCIEKSYALRWQMFPFFSKEFLLSLNPTNDPPLADNAPAISLELLHIRVQYAHICLQIAQLRKAVDETASTCLLGNITQLATALDGWHESTKANPILSSLGEDAIRRSRHQAFCHYNEALLHLGSICPPEQHSPVEPLYQELEVIRRRSIREVVTSCSAISGNNSLEDQ

Solvent-accessible surface area (backbone atoms only — not comparable to full-atom values): 13682 Å² total; per-residue (Å²): 118,82,66,62,69,76,48,94,47,52,60,60,54,45,44,49,54,46,20,71,74,66,74,44,88,46,67,67,60,46,52,51,50,51,52,51,49,42,55,76,67,37,56,60,38,53,69,51,34,62,73,71,36,94,47,67,59,56,38,40,51,49,55,49,51,51,50,50,51,48,27,51,49,23,50,48,19,46,77,70,71,44,84,68,85,74,60,79,64,51,55,60,48,70,52,68,95,83,63,81,76,72,54,94,82,62,61,67,67,54,53,52,57,48,49,58,44,44,53,52,19,50,53,29,46,50,52,51,50,49,52,72,38,55,92,78,48,57,68,71,60,48,40,54,52,50,56,51,50,54,51,52,50,51,55,51,52,50,49,68,70,70,38,69,63,52,73,72,45,58,70,69,56,35,54,48,53,49,51,50,49,53,51,54,49,38,53,50,34,43,56,56,30,54,56,66,67,79,89,78,62,66,84,82,41,71,54,53,47,51,26,50,50,43,31,50,50,33,54,49,53,52,51,53,60,57,70,68,58,70,80,80,77,63,82,74,88,125

Foldseek 3Di:
DLVLQLDLCNLVVVQVVQCVVVVDPDSVVSLVVVLVVCVVQVLLALVSLVVPDPDLLSSLVSLLVLLSSLLNQLLVCLLVLHDRPDDPVSVVNSDDPDDDDRPPPRDPLRVVSSVLSSLLSVLSNLLSVLLVCVVPDDLVVSQVSLVVSLVSLVVSLVCLVPPVSLVVHDPVSSVSSNVVSLVSSLSSLCSSLPSDPPPPDDCPDPSNVVSVVSNVVSVVVVVVVVVPPPPPPPPPDD